Protein AF-A7TCD5-F1 (afdb_monomer)

InterPro domains:
  IPR011989 Armadillo-like helical [G3DSA:1.25.10.10] (1-199)
  IPR016024 Armadillo-type fold [SSF48371] (13-183)

Foldseek 3Di:
DQALQAPVCVVVLVVQCPDPDPVSVLVSLVSLLRNQFQVLDPVSLVVLVCCLPPPPDLSNNLSSLLSLLRNQLNPLVCLLVSLLVQCPDPDLSSVLSSLNSNLSSQFQVLDPSSLVSLVVQCVDPDQSSVLSSLQSVLRNCQLNDCVRPVCVVVSLVVLVCLCPDPPHDPSNVVSSVVSVCSNCPPNSPDTDDPDDPVD

Radius of gyration: 16.81 Å; Cα contacts (8 Å, |Δi|>4): 333; chains: 1; bounding box: 38×42×43 Å

Mean predicted aligned error: 4.16 Å

Organism: Nematostella vectensis (NCBI:txid45351)

Secondary structure (DSSP, 8-state):
--SS-GGGGHHHHHHHHT-S-HHHHHHHHHHHHHHTTTT--HHHHHHHHHHHHH-S-HHHHHHHHHHHHHHHTT-TTHHHHHHHHHHT-S-HHHHHHHHHHHHHHTTTT--HHHHHHHHHHTT-SSHHHHHHHHHHHHHHTTT--TTT-THHHHHHHHHHHHHH-TTS-HHHHHHHHHHHHHHTGGGGT----SS-TT-

Nearest PDB structures (foldseek):
  9e8q-assembly1_U  TM=9.945E-01  e=6.180E-21  Homo sapiens
  8usb-assembly1_U  TM=9.943E-01  e=2.051E-20  Homo sapiens
  8usc-assembly1_U  TM=9.904E-01  e=4.292E-20  Homo sapiens
  7w38-assembly1_U  TM=9.857E-01  e=1.185E-19  Homo sapiens
  8amz-assembly1_N  TM=9.956E-01  e=1.142E-17  Spinacia oleracea

Solvent-accessible surface area (backbone atoms only — not comparable to full-atom values): 9911 Å² total; per-residue (Å²): 135,60,64,71,45,44,75,78,43,46,66,58,37,53,58,28,56,70,45,88,50,60,66,48,28,27,51,21,30,52,42,50,19,38,13,36,47,50,63,62,51,64,70,60,52,54,52,29,56,48,43,41,69,69,50,90,49,57,68,34,14,15,39,19,37,31,24,48,12,44,19,25,40,78,46,37,83,55,44,47,71,71,35,54,69,40,52,70,40,90,50,58,48,40,22,24,13,26,30,40,11,46,15,58,16,29,32,47,66,55,52,62,66,50,51,62,63,35,58,62,35,55,70,41,94,48,46,62,31,18,13,28,19,36,37,15,51,20,36,17,43,22,69,58,44,56,88,82,36,67,60,51,57,58,52,52,51,49,30,55,48,47,56,68,41,84,87,53,53,70,58,28,27,52,18,21,54,50,15,54,51,52,38,46,27,76,82,46,76,50,75,66,71,97,63,54,99,88,99

pLDDT: mean 92.19, std 4.36, range [62.03, 96.69]

Sequence (199 aa):
VMYARMEEADALIESLSRDKDSNLRRSAMYTVAMAYCGTGNNKAIKRLLHVAVSDVSDDVRRAAVTALGFILFRTPEQCPSVVSLLSESYNPHVRYGAALALGIACAGTGLKEAINLLEPMTNDPVNYVRQGALVASALILIQQTEHTCSKVAKFREIYAKVISDKHEDVMAKFGATLAQGIIDAGGRNVTVSLQSRAG

Structure (mmCIF, N/CA/C/O backbone):
data_AF-A7TCD5-F1
#
_entry.id   AF-A7TCD5-F1
#
loop_
_atom_site.group_PDB
_atom_site.id
_atom_site.type_symbol
_atom_site.label_atom_id
_atom_site.label_alt_id
_atom_site.label_comp_id
_atom_site.label_asym_id
_atom_site.label_entity_id
_atom_site.label_seq_id
_atom_site.pdbx_PDB_ins_code
_atom_site.Cartn_x
_atom_site.Cartn_y
_atom_site.Cartn_z
_atom_site.occupancy
_atom_site.B_iso_or_equiv
_atom_site.auth_seq_id
_atom_site.auth_comp_id
_atom_site.auth_asym_id
_atom_site.auth_atom_id
_atom_site.pdbx_PDB_model_num
ATOM 1 N N . VAL A 1 1 ? -1.072 -4.632 -21.430 1.00 62.03 1 VAL A N 1
ATOM 2 C CA . VAL A 1 1 ? -1.175 -4.795 -19.958 1.00 62.03 1 VAL A CA 1
ATOM 3 C C . VAL A 1 1 ? -0.010 -5.663 -19.504 1.00 62.03 1 VAL A C 1
ATOM 5 O O . VAL A 1 1 ? 0.105 -6.774 -20.004 1.00 62.03 1 VAL A O 1
ATOM 8 N N . MET A 1 2 ? 0.875 -5.148 -18.644 1.00 84.44 2 MET A N 1
ATOM 9 C CA . MET A 1 2 ? 2.084 -5.853 -18.175 1.00 84.44 2 MET A CA 1
ATOM 10 C C . MET A 1 2 ? 1.843 -6.501 -16.805 1.00 84.44 2 MET A C 1
ATOM 12 O O . MET A 1 2 ? 2.377 -6.053 -15.795 1.00 84.44 2 MET A O 1
ATOM 16 N N . TYR A 1 3 ? 0.987 -7.520 -16.758 1.00 89.62 3 TYR A N 1
ATOM 17 C CA . TYR A 1 3 ? 0.691 -8.265 -15.531 1.00 89.62 3 TYR A CA 1
ATOM 18 C C . TYR A 1 3 ? 1.334 -9.651 -15.584 1.00 89.62 3 TYR A C 1
ATOM 20 O O . TYR A 1 3 ? 1.156 -10.354 -16.577 1.00 89.62 3 TYR A O 1
ATOM 28 N N . ALA A 1 4 ? 2.083 -10.022 -14.539 1.00 86.56 4 ALA A N 1
ATOM 29 C CA . ALA A 1 4 ? 2.768 -11.317 -14.415 1.00 86.56 4 ALA A CA 1
ATOM 30 C C . ALA A 1 4 ? 3.690 -11.680 -15.605 1.00 86.56 4 ALA A C 1
ATOM 32 O O . ALA A 1 4 ? 3.882 -12.849 -15.928 1.00 86.56 4 ALA A O 1
ATOM 33 N N . ARG A 1 5 ? 4.253 -10.665 -16.274 1.00 87.06 5 ARG A N 1
ATOM 34 C CA . ARG A 1 5 ? 5.159 -10.814 -17.428 1.00 87.06 5 ARG A CA 1
ATOM 35 C C . ARG A 1 5 ? 6.640 -10.904 -17.044 1.00 87.06 5 ARG A C 1
ATOM 37 O O . ARG A 1 5 ? 7.456 -11.237 -17.895 1.00 87.06 5 ARG A O 1
ATOM 44 N N . MET A 1 6 ? 6.980 -10.626 -15.781 1.00 90.69 6 MET A N 1
ATOM 45 C CA . MET A 1 6 ? 8.348 -10.682 -15.250 1.00 90.69 6 MET A CA 1
ATOM 46 C C . MET A 1 6 ? 9.368 -10.023 -16.202 1.00 90.69 6 MET A C 1
ATOM 48 O O . MET A 1 6 ? 9.221 -8.844 -16.529 1.00 90.69 6 MET A O 1
ATOM 52 N N . GLU A 1 7 ? 10.369 -10.774 -16.667 1.00 88.81 7 GLU A N 1
ATOM 53 C CA . GLU A 1 7 ? 11.486 -10.282 -17.480 1.00 88.81 7 GLU A CA 1
ATOM 54 C C . GLU A 1 7 ? 11.058 -9.731 -18.847 1.00 88.81 7 GLU A C 1
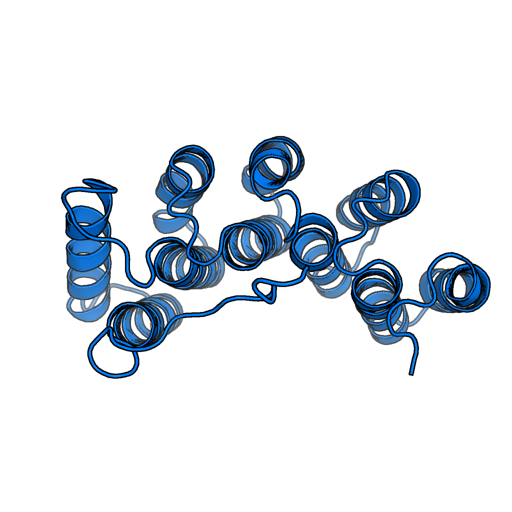ATOM 56 O O . GLU A 1 7 ? 11.716 -8.836 -19.370 1.00 88.81 7 GLU A O 1
ATOM 61 N N . GLU A 1 8 ? 9.925 -10.169 -19.408 1.00 89.31 8 GLU A N 1
ATOM 62 C CA . GLU A 1 8 ? 9.419 -9.627 -20.680 1.00 89.31 8 GLU A CA 1
ATOM 63 C C . GLU A 1 8 ? 9.072 -8.132 -20.571 1.00 89.31 8 GLU A C 1
ATOM 65 O O . GLU A 1 8 ? 9.108 -7.397 -21.558 1.00 89.31 8 GLU A O 1
ATOM 70 N N . ALA A 1 9 ? 8.758 -7.657 -19.361 1.00 91.31 9 ALA A N 1
ATOM 71 C CA . ALA A 1 9 ? 8.485 -6.249 -19.108 1.00 91.31 9 ALA A CA 1
ATOM 72 C C . ALA A 1 9 ? 9.764 -5.417 -18.894 1.00 91.31 9 ALA A C 1
ATOM 74 O O . ALA A 1 9 ? 9.678 -4.187 -18.906 1.00 91.31 9 ALA A O 1
ATOM 75 N N . ASP A 1 10 ? 10.939 -6.037 -18.716 1.00 91.19 10 ASP A N 1
ATOM 76 C CA . ASP A 1 10 ? 12.165 -5.332 -18.318 1.00 91.19 10 ASP A CA 1
ATOM 77 C C . ASP A 1 10 ? 12.586 -4.280 -19.349 1.00 91.19 10 ASP A C 1
ATOM 79 O O . ASP A 1 10 ? 12.946 -3.169 -18.961 1.00 91.19 10 ASP A O 1
ATOM 83 N N . ALA A 1 11 ? 12.475 -4.580 -20.646 1.00 92.62 11 ALA A N 1
ATOM 84 C CA . ALA A 1 11 ? 12.823 -3.636 -21.710 1.00 92.62 11 ALA A CA 1
ATOM 85 C C . ALA A 1 11 ? 11.961 -2.361 -21.655 1.00 92.62 11 ALA A C 1
ATOM 87 O O . ALA A 1 11 ? 12.471 -1.243 -21.752 1.00 92.62 11 ALA A O 1
ATOM 88 N N . LEU A 1 12 ? 10.651 -2.518 -21.430 1.00 93.19 12 LEU A N 1
ATOM 89 C CA . LEU A 1 12 ? 9.735 -1.388 -21.281 1.00 93.19 12 LEU A CA 1
ATOM 90 C C . LEU A 1 12 ? 10.005 -0.622 -19.981 1.00 93.19 12 LEU A C 1
ATOM 92 O O . LEU A 1 12 ? 10.038 0.607 -19.987 1.00 93.19 12 LEU A O 1
ATOM 96 N N . ILE A 1 13 ? 10.225 -1.335 -18.873 1.00 93.31 13 ILE A N 1
ATOM 97 C CA . ILE A 1 13 ? 10.535 -0.735 -17.570 1.00 93.31 13 ILE A CA 1
ATOM 98 C C . ILE A 1 13 ? 11.800 0.117 -17.668 1.00 93.31 13 ILE A C 1
ATOM 100 O O . ILE A 1 13 ? 11.823 1.230 -17.148 1.00 93.31 13 ILE A O 1
ATOM 104 N N . GLU A 1 14 ? 12.842 -0.369 -18.339 1.00 93.25 14 GLU A N 1
ATOM 105 C CA . GLU A 1 14 ? 14.088 0.375 -18.516 1.00 93.25 14 GLU A CA 1
ATOM 106 C C . GLU A 1 14 ? 13.903 1.616 -19.380 1.00 93.25 14 GLU A C 1
ATOM 108 O O . GLU A 1 14 ? 14.410 2.680 -19.021 1.00 93.25 14 GLU A O 1
ATOM 113 N N . SER A 1 15 ? 13.131 1.505 -20.464 1.00 94.12 15 SER A N 1
ATOM 114 C CA . SER A 1 15 ? 12.783 2.652 -21.301 1.00 94.12 15 SER A CA 1
ATOM 115 C C . SER A 1 15 ? 12.057 3.731 -20.494 1.00 94.12 15 SER A C 1
ATOM 117 O O . SER A 1 15 ? 12.453 4.892 -20.529 1.00 94.12 15 SER A O 1
ATOM 119 N N . LEU A 1 16 ? 11.027 3.354 -19.731 1.00 93.62 16 LEU A N 1
ATOM 120 C CA . LEU A 1 16 ? 10.226 4.295 -18.943 1.00 93.62 16 LEU A CA 1
ATOM 121 C C . LEU A 1 16 ? 11.001 4.881 -17.757 1.00 93.62 16 LEU A C 1
ATOM 123 O O . LEU A 1 16 ? 10.801 6.036 -17.400 1.00 93.62 16 LEU A O 1
ATOM 127 N N . SER A 1 17 ? 11.900 4.104 -17.148 1.00 92.06 17 SER A N 1
ATOM 128 C CA . SER A 1 17 ? 12.685 4.546 -15.984 1.00 92.06 17 SER A CA 1
ATOM 129 C C . SER A 1 17 ? 13.765 5.569 -16.347 1.00 92.06 17 SER A C 1
ATOM 131 O O . SER A 1 17 ? 14.211 6.311 -15.478 1.00 92.06 17 SER A O 1
ATOM 133 N N . ARG A 1 18 ? 14.200 5.610 -17.614 1.00 92.94 18 ARG A N 1
ATOM 134 C CA . ARG A 1 18 ? 15.186 6.581 -18.125 1.00 92.94 18 ARG A CA 1
ATOM 135 C C . ARG A 1 18 ? 14.548 7.850 -18.686 1.00 92.94 18 ARG A C 1
ATOM 137 O O . ARG A 1 18 ? 15.272 8.758 -19.092 1.00 92.94 18 ARG A O 1
ATOM 144 N N . ASP A 1 19 ? 13.221 7.910 -18.728 1.00 94.69 19 ASP A N 1
ATOM 145 C CA . ASP A 1 19 ? 12.514 9.066 -19.257 1.00 94.69 19 ASP A CA 1
ATOM 146 C C . ASP A 1 19 ? 12.707 10.302 -18.361 1.00 94.69 19 ASP A C 1
ATOM 148 O O . ASP A 1 19 ? 12.846 10.214 -17.135 1.00 94.69 19 ASP A O 1
ATOM 152 N N . LYS A 1 20 ? 12.714 11.483 -18.981 1.00 92.88 20 LYS A N 1
ATOM 153 C CA . LYS A 1 20 ? 12.823 12.763 -18.275 1.00 92.88 20 LYS A CA 1
ATOM 154 C C . LYS A 1 20 ? 11.542 13.093 -17.509 1.00 92.88 20 LYS A C 1
ATOM 156 O O . LYS A 1 20 ? 11.629 13.728 -16.455 1.00 92.88 20 LYS A O 1
ATOM 161 N N . ASP A 1 21 ? 10.384 12.644 -17.987 1.00 95.44 21 ASP A N 1
ATOM 162 C CA . ASP A 1 21 ? 9.098 12.866 -17.330 1.00 95.44 21 ASP A CA 1
ATOM 163 C C . ASP A 1 21 ? 8.958 11.991 -16.072 1.00 95.44 21 ASP A C 1
ATOM 165 O O . ASP A 1 21 ? 9.030 10.759 -16.113 1.00 95.44 21 ASP A O 1
ATOM 169 N N . SER A 1 22 ? 8.722 12.638 -14.929 1.00 94.50 22 SER A N 1
ATOM 170 C CA . SER A 1 22 ? 8.491 11.960 -13.652 1.00 94.50 22 SER A CA 1
ATOM 171 C C . SER A 1 22 ? 7.233 11.092 -13.667 1.00 94.50 22 SER A C 1
ATOM 173 O O . SER A 1 22 ? 7.198 10.064 -12.992 1.00 94.50 22 SER A O 1
ATOM 175 N N . ASN A 1 23 ? 6.215 11.439 -14.459 1.00 95.25 23 ASN A N 1
ATOM 176 C CA . ASN A 1 23 ? 5.005 10.630 -14.574 1.00 95.25 23 ASN A CA 1
ATOM 177 C C . ASN A 1 23 ? 5.285 9.290 -15.252 1.00 95.25 23 ASN A C 1
ATOM 179 O O . ASN A 1 23 ? 4.775 8.263 -14.802 1.00 95.25 23 ASN A O 1
ATOM 183 N N . LEU A 1 24 ? 6.120 9.280 -16.294 1.00 95.19 24 LEU A N 1
ATOM 184 C CA . LEU A 1 24 ? 6.514 8.052 -16.985 1.00 95.19 24 LEU A CA 1
ATOM 185 C C . LEU A 1 24 ? 7.394 7.175 -16.092 1.00 95.19 24 LEU A C 1
ATOM 187 O O . LEU A 1 24 ? 7.135 5.974 -15.983 1.00 95.19 24 LEU A O 1
ATOM 191 N N . ARG A 1 25 ? 8.338 7.771 -15.352 1.00 95.56 25 ARG A N 1
ATOM 192 C CA . ARG A 1 25 ? 9.130 7.037 -14.349 1.00 95.56 25 ARG A CA 1
ATOM 193 C C . ARG A 1 25 ? 8.262 6.456 -13.232 1.00 95.56 25 ARG A C 1
ATOM 195 O O . ARG A 1 25 ? 8.447 5.305 -12.842 1.00 95.56 25 ARG A O 1
ATOM 202 N N . ARG A 1 26 ? 7.255 7.196 -12.758 1.00 96.00 26 ARG A N 1
ATOM 203 C CA . ARG A 1 26 ? 6.275 6.697 -11.779 1.00 96.00 26 ARG A CA 1
ATOM 204 C C . ARG A 1 26 ? 5.478 5.519 -12.342 1.00 96.00 26 ARG A C 1
ATOM 206 O O . ARG A 1 26 ? 5.323 4.503 -11.667 1.00 96.00 26 ARG A O 1
ATOM 213 N N . SER A 1 27 ? 5.006 5.626 -13.582 1.00 94.62 27 SER A N 1
ATOM 214 C CA . SER A 1 27 ? 4.326 4.529 -14.282 1.00 94.62 27 SER A CA 1
ATOM 215 C C . SER A 1 27 ? 5.228 3.302 -14.437 1.00 94.62 27 SER A C 1
ATOM 217 O O . SER A 1 27 ? 4.743 2.176 -14.324 1.00 94.62 27 SER A O 1
ATOM 219 N N . ALA A 1 28 ? 6.541 3.491 -14.610 1.00 95.06 28 ALA A N 1
ATOM 220 C CA . ALA A 1 28 ? 7.509 2.397 -14.613 1.00 95.06 28 ALA A CA 1
ATOM 221 C C . ALA A 1 28 ? 7.493 1.621 -13.285 1.00 95.06 28 ALA A C 1
ATOM 223 O O . ALA A 1 28 ? 7.479 0.393 -13.308 1.00 95.06 28 ALA A O 1
ATOM 224 N N . MET A 1 29 ? 7.414 2.307 -12.137 1.00 96.19 29 MET A N 1
ATOM 225 C CA . MET A 1 29 ? 7.377 1.660 -10.815 1.00 96.19 29 MET A CA 1
ATOM 226 C C . MET A 1 29 ? 6.130 0.786 -10.637 1.00 96.19 29 MET A C 1
ATOM 228 O O . MET A 1 29 ? 6.232 -0.355 -10.188 1.00 96.19 29 MET A O 1
ATOM 232 N N . TYR A 1 30 ? 4.961 1.271 -11.063 1.00 95.31 30 TYR A N 1
ATOM 233 C CA . TYR A 1 30 ? 3.736 0.461 -11.059 1.00 95.31 30 TYR A CA 1
ATOM 234 C C . TYR A 1 30 ? 3.772 -0.674 -12.089 1.00 95.31 30 TYR A C 1
ATOM 236 O O . TYR A 1 30 ? 3.233 -1.751 -11.843 1.00 95.31 30 TYR A O 1
ATOM 244 N N . THR A 1 31 ? 4.452 -0.472 -13.219 1.00 94.81 31 THR A N 1
ATOM 245 C CA . THR A 1 31 ? 4.672 -1.530 -14.214 1.00 94.81 31 THR A CA 1
ATOM 246 C C . THR A 1 31 ? 5.540 -2.644 -13.631 1.00 94.81 31 THR A C 1
ATOM 248 O O . THR A 1 31 ? 5.199 -3.813 -13.788 1.00 94.81 31 THR A O 1
ATOM 251 N N . VAL A 1 32 ? 6.601 -2.305 -12.885 1.00 94.56 32 VAL A N 1
ATOM 252 C CA . VAL A 1 32 ? 7.416 -3.286 -12.144 1.00 94.56 32 VAL A CA 1
ATOM 253 C C . VAL A 1 32 ? 6.552 -4.029 -11.126 1.00 94.56 32 VAL A C 1
ATOM 255 O O . VAL A 1 32 ? 6.581 -5.257 -11.087 1.00 94.56 32 VAL A O 1
ATOM 258 N N . ALA A 1 33 ? 5.754 -3.296 -10.341 1.00 94.31 33 ALA A N 1
ATOM 259 C CA . ALA A 1 33 ? 4.879 -3.864 -9.318 1.00 94.31 33 ALA A CA 1
ATOM 260 C C . ALA A 1 33 ? 3.936 -4.932 -9.892 1.00 94.31 33 ALA A C 1
ATOM 262 O O . ALA A 1 33 ? 3.818 -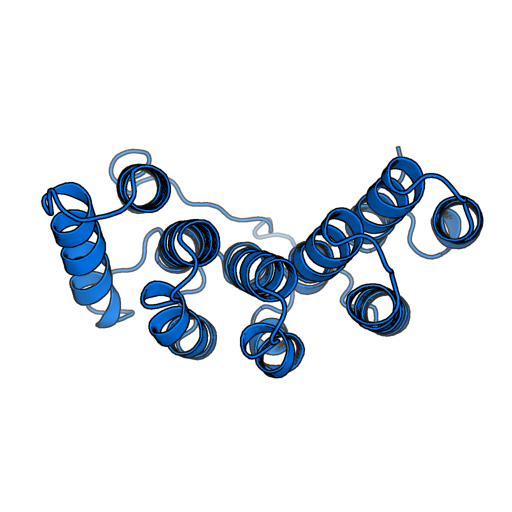6.019 -9.335 1.00 94.31 33 ALA A O 1
ATOM 263 N N . MET A 1 34 ? 3.301 -4.645 -11.032 1.00 93.69 34 MET A N 1
ATOM 264 C CA . MET A 1 34 ? 2.348 -5.558 -11.672 1.00 93.69 34 MET A CA 1
ATOM 265 C C . MET A 1 34 ? 3.027 -6.690 -12.452 1.00 93.69 34 MET A C 1
ATOM 267 O O . MET A 1 34 ? 2.497 -7.802 -12.502 1.00 93.69 34 MET A O 1
ATOM 271 N N . ALA A 1 35 ? 4.202 -6.445 -13.034 1.00 94.19 35 ALA A N 1
ATOM 272 C CA . ALA A 1 35 ? 4.963 -7.468 -13.747 1.00 94.19 35 ALA A CA 1
ATOM 273 C C . ALA A 1 35 ? 5.536 -8.536 -12.801 1.00 94.19 35 ALA A C 1
ATOM 275 O O . ALA A 1 35 ? 5.557 -9.711 -13.169 1.00 94.19 35 ALA A O 1
ATOM 276 N N . TYR A 1 36 ? 5.948 -8.131 -11.593 1.00 93.75 36 TYR A N 1
ATOM 277 C CA . TYR A 1 36 ? 6.564 -8.975 -10.558 1.00 93.75 36 TYR A CA 1
ATOM 278 C C . TYR A 1 36 ? 5.660 -9.182 -9.328 1.00 93.75 36 TYR A C 1
ATOM 280 O O . TYR A 1 36 ? 6.135 -9.468 -8.226 1.00 93.75 36 TYR A O 1
ATOM 288 N N . CYS A 1 37 ? 4.348 -9.028 -9.502 1.00 91.62 37 CYS A N 1
ATOM 289 C CA . CYS A 1 37 ? 3.376 -9.119 -8.417 1.00 91.62 37 CYS A CA 1
ATOM 290 C C . CYS A 1 37 ? 3.446 -10.501 -7.741 1.00 91.62 37 CYS A C 1
ATOM 292 O O . CYS A 1 37 ? 3.255 -11.529 -8.394 1.00 91.62 37 CYS A O 1
ATOM 294 N N . GLY A 1 38 ? 3.754 -10.536 -6.442 1.00 88.56 38 GLY A N 1
ATOM 295 C CA . GLY A 1 38 ? 3.807 -11.771 -5.653 1.00 88.56 38 GLY A CA 1
ATOM 296 C C . GLY A 1 38 ? 4.921 -12.748 -6.037 1.00 88.56 38 GLY A C 1
ATOM 297 O O . GLY A 1 38 ? 4.821 -13.931 -5.708 1.00 88.56 38 GLY A O 1
ATOM 298 N N . THR A 1 39 ? 5.956 -12.303 -6.758 1.00 89.31 39 THR A N 1
ATOM 299 C CA . THR A 1 39 ? 7.089 -13.167 -7.133 1.00 89.31 39 THR A CA 1
ATOM 300 C C . THR A 1 39 ? 8.248 -13.095 -6.142 1.00 89.31 39 THR A C 1
ATOM 302 O O . THR A 1 39 ? 9.096 -13.980 -6.160 1.00 89.31 39 THR A O 1
ATOM 305 N N . GLY A 1 40 ? 8.349 -12.029 -5.334 1.00 86.88 40 GLY A N 1
ATOM 306 C CA . GLY A 1 40 ? 9.480 -11.822 -4.417 1.00 86.88 40 GLY A CA 1
ATOM 307 C C . GLY A 1 40 ? 10.844 -11.702 -5.115 1.00 86.88 40 GLY A C 1
ATOM 308 O O . GLY A 1 40 ? 11.869 -12.075 -4.551 1.00 86.88 40 GLY A O 1
ATOM 309 N N . ASN A 1 41 ? 10.890 -11.229 -6.368 1.00 93.19 41 ASN A N 1
ATOM 310 C CA . ASN A 1 41 ? 12.138 -11.229 -7.135 1.00 93.19 41 ASN A CA 1
ATOM 311 C C . ASN A 1 41 ? 13.118 -10.157 -6.617 1.00 93.19 41 ASN A C 1
ATOM 313 O O . ASN A 1 41 ? 12.867 -8.954 -6.719 1.00 93.19 41 ASN A O 1
ATOM 317 N N . ASN A 1 42 ? 14.288 -10.602 -6.150 1.00 92.19 42 ASN A N 1
ATOM 318 C CA . ASN A 1 42 ? 15.359 -9.745 -5.638 1.00 92.19 42 ASN A CA 1
ATOM 319 C C . ASN A 1 42 ? 15.857 -8.694 -6.644 1.00 92.19 42 ASN A C 1
ATOM 321 O O . ASN A 1 42 ? 16.249 -7.603 -6.231 1.00 92.19 42 ASN A O 1
ATOM 325 N N . LYS A 1 43 ? 15.844 -8.979 -7.954 1.00 92.81 43 LYS A N 1
ATOM 326 C CA . LYS A 1 43 ? 16.237 -8.011 -8.995 1.00 92.81 43 LYS A CA 1
ATOM 327 C C . LYS A 1 43 ? 15.275 -6.821 -9.018 1.00 92.81 43 LYS A C 1
ATOM 329 O O . LYS A 1 43 ? 15.718 -5.672 -9.031 1.00 92.81 43 LYS A O 1
ATOM 334 N N . ALA A 1 44 ? 13.971 -7.096 -8.966 1.00 93.12 44 ALA A N 1
ATOM 335 C CA . ALA A 1 44 ? 12.933 -6.070 -8.946 1.00 93.12 44 ALA A CA 1
ATOM 336 C C . ALA A 1 44 ? 12.972 -5.260 -7.640 1.00 93.12 44 ALA A C 1
ATOM 338 O O . ALA A 1 44 ? 12.950 -4.032 -7.686 1.00 93.12 44 ALA A O 1
ATOM 339 N N . ILE A 1 45 ? 13.136 -5.931 -6.494 1.00 94.19 45 ILE A N 1
ATOM 340 C CA . ILE A 1 45 ? 13.265 -5.279 -5.180 1.00 94.19 45 ILE A CA 1
ATOM 341 C C . ILE A 1 45 ? 14.471 -4.332 -5.159 1.00 94.19 45 ILE A C 1
ATOM 343 O O . ILE A 1 45 ? 14.320 -3.157 -4.833 1.00 94.19 45 ILE A O 1
ATOM 347 N N . LYS A 1 46 ? 15.658 -4.797 -5.574 1.00 94.00 46 LYS A N 1
ATOM 348 C CA . LYS A 1 46 ? 16.872 -3.961 -5.632 1.00 94.00 46 LYS A CA 1
ATOM 349 C C . LYS A 1 46 ? 16.691 -2.741 -6.535 1.00 94.00 46 LYS A C 1
ATOM 351 O O . LYS A 1 46 ? 17.116 -1.648 -6.171 1.00 94.00 46 LYS A O 1
ATOM 356 N N . ARG A 1 47 ? 16.041 -2.913 -7.692 1.00 93.12 47 ARG A N 1
ATOM 357 C CA . ARG A 1 47 ? 15.737 -1.813 -8.619 1.00 93.12 47 ARG A CA 1
ATOM 358 C C . ARG A 1 47 ? 14.818 -0.773 -7.972 1.00 93.12 47 ARG A C 1
ATOM 360 O O . ARG A 1 47 ? 15.130 0.412 -8.035 1.00 93.12 47 ARG A O 1
ATOM 367 N N . LEU A 1 48 ? 13.728 -1.200 -7.331 1.00 94.88 48 LEU A N 1
ATOM 368 C CA . LEU A 1 48 ? 12.801 -0.292 -6.646 1.00 94.88 48 LEU A CA 1
ATOM 369 C C . LEU A 1 48 ? 13.470 0.441 -5.479 1.00 94.88 48 LEU A C 1
ATOM 371 O O . LEU A 1 48 ? 13.308 1.651 -5.357 1.00 94.88 48 LEU A O 1
ATOM 375 N N . LEU A 1 49 ? 14.264 -0.261 -4.665 1.00 94.44 49 LEU A N 1
ATOM 376 C CA . LEU A 1 49 ? 15.012 0.345 -3.559 1.00 94.44 49 LEU A CA 1
ATOM 377 C C . LEU A 1 49 ? 16.012 1.395 -4.052 1.00 94.44 49 LEU A C 1
ATOM 379 O O . LEU A 1 49 ? 16.108 2.469 -3.464 1.00 94.44 49 LEU A O 1
ATOM 383 N N . HIS A 1 50 ? 16.716 1.114 -5.152 1.00 93.75 50 HIS A N 1
ATOM 384 C CA . HIS A 1 50 ? 17.613 2.087 -5.765 1.00 93.75 50 HIS A CA 1
ATOM 385 C C . HIS A 1 50 ? 16.848 3.350 -6.185 1.00 93.75 50 HIS A C 1
ATOM 387 O O . HIS A 1 50 ? 17.212 4.445 -5.770 1.00 93.75 50 HIS A O 1
ATOM 393 N N . VAL A 1 51 ? 15.745 3.206 -6.931 1.00 94.00 51 VAL A N 1
ATOM 394 C CA . VAL A 1 51 ? 14.933 4.347 -7.395 1.00 94.00 51 VAL A CA 1
ATOM 395 C C . VAL A 1 51 ? 14.309 5.126 -6.230 1.00 94.00 51 VAL A C 1
ATOM 397 O O . VAL A 1 51 ? 14.264 6.354 -6.272 1.00 94.00 51 VAL A O 1
ATOM 400 N N . ALA A 1 52 ? 13.895 4.445 -5.157 1.00 93.56 52 ALA A N 1
ATOM 401 C CA . ALA A 1 52 ? 13.339 5.076 -3.958 1.00 93.56 52 ALA A CA 1
ATOM 402 C C . ALA A 1 52 ? 14.316 6.043 -3.262 1.00 93.56 52 ALA A C 1
ATOM 404 O O . ALA A 1 52 ? 13.882 6.957 -2.551 1.00 93.56 52 ALA A O 1
ATOM 405 N N . VAL A 1 53 ? 15.624 5.864 -3.466 1.00 92.19 53 VAL A N 1
ATOM 406 C CA . VAL A 1 53 ? 16.673 6.729 -2.910 1.00 92.19 53 VAL A CA 1
ATOM 407 C C . VAL A 1 53 ? 17.250 7.679 -3.962 1.00 92.19 53 VAL A C 1
ATOM 409 O O . VAL A 1 53 ? 17.536 8.825 -3.629 1.00 92.19 53 VAL A O 1
ATOM 412 N N . SER A 1 54 ? 17.410 7.231 -5.211 1.00 92.88 54 SER A N 1
ATOM 413 C CA . SER A 1 54 ? 18.138 7.968 -6.249 1.00 92.88 54 SER A CA 1
ATOM 414 C C . SER A 1 54 ? 17.292 8.950 -7.064 1.00 92.88 54 SER A C 1
ATOM 416 O O . SER A 1 54 ? 17.861 9.862 -7.659 1.00 92.88 54 SER A O 1
ATOM 418 N N . ASP A 1 55 ? 15.971 8.748 -7.184 1.00 95.31 55 ASP A N 1
ATOM 419 C CA . ASP A 1 55 ? 15.130 9.655 -7.980 1.00 95.31 55 ASP A CA 1
ATOM 420 C C . ASP A 1 55 ? 14.934 10.995 -7.264 1.00 95.31 55 ASP A C 1
ATOM 422 O O . ASP A 1 55 ? 14.846 11.070 -6.039 1.00 95.31 55 ASP A O 1
ATOM 426 N N . VAL A 1 56 ? 14.837 12.062 -8.051 1.00 93.56 56 VAL A N 1
ATOM 427 C CA . VAL A 1 56 ? 14.629 13.426 -7.557 1.00 93.56 56 VAL A CA 1
ATOM 428 C C . VAL A 1 56 ? 13.155 13.671 -7.219 1.00 93.56 56 VAL A C 1
ATOM 430 O O . VAL A 1 56 ? 12.846 14.490 -6.361 1.00 93.56 56 VAL A O 1
ATOM 433 N N . SER A 1 57 ? 12.230 12.975 -7.886 1.00 96.06 57 SER A N 1
ATOM 434 C CA . SER A 1 57 ? 10.793 13.176 -7.715 1.00 96.06 57 SER A CA 1
ATOM 435 C C . SER A 1 57 ? 10.234 12.345 -6.564 1.00 96.06 57 SER A C 1
ATOM 437 O O . SER A 1 57 ? 10.234 11.114 -6.600 1.00 96.06 57 SER A O 1
ATOM 439 N N . ASP A 1 58 ? 9.648 13.024 -5.582 1.00 95.56 58 ASP A N 1
ATOM 440 C CA . ASP A 1 58 ? 9.007 12.392 -4.427 1.00 95.56 58 ASP A CA 1
ATOM 441 C C . ASP A 1 58 ? 7.841 11.465 -4.797 1.00 95.56 58 ASP A C 1
ATOM 443 O O . ASP A 1 58 ? 7.618 10.446 -4.141 1.00 95.56 58 ASP A O 1
ATOM 447 N N . ASP A 1 59 ? 7.131 11.763 -5.887 1.00 95.31 59 ASP A N 1
ATOM 448 C CA . ASP A 1 59 ? 6.064 10.911 -6.412 1.00 95.31 59 ASP A CA 1
ATOM 449 C C . ASP A 1 59 ? 6.585 9.563 -6.911 1.00 95.31 59 ASP A C 1
ATOM 451 O O . ASP A 1 59 ? 5.965 8.526 -6.658 1.00 95.31 59 ASP A O 1
ATOM 455 N N . VAL A 1 60 ? 7.732 9.574 -7.597 1.00 96.44 60 VAL A N 1
ATOM 456 C CA . VAL A 1 60 ? 8.396 8.356 -8.074 1.00 96.44 60 VAL A CA 1
ATOM 457 C C . VAL A 1 60 ? 8.935 7.571 -6.885 1.00 96.44 60 VAL A C 1
ATOM 459 O O . VAL A 1 60 ? 8.704 6.365 -6.802 1.00 96.44 60 VAL A O 1
ATOM 462 N N . ARG A 1 61 ? 9.576 8.249 -5.924 1.00 96.38 61 ARG A N 1
ATOM 463 C CA . ARG A 1 61 ? 10.103 7.616 -4.705 1.00 96.38 61 ARG A CA 1
ATOM 464 C C . ARG A 1 61 ? 9.000 6.933 -3.905 1.00 96.38 61 ARG A C 1
ATOM 466 O O . ARG A 1 61 ? 9.131 5.763 -3.556 1.00 96.38 61 ARG A O 1
ATOM 473 N N . ARG A 1 62 ? 7.882 7.627 -3.671 1.00 95.88 62 ARG A N 1
ATOM 474 C CA . ARG A 1 62 ? 6.701 7.067 -3.002 1.00 95.88 62 ARG A CA 1
ATOM 475 C C . ARG A 1 62 ? 6.178 5.836 -3.740 1.00 95.88 62 ARG A C 1
ATOM 477 O O . ARG A 1 62 ? 5.985 4.798 -3.114 1.00 95.88 62 ARG A O 1
ATOM 484 N N . ALA A 1 63 ? 5.982 5.934 -5.057 1.00 96.50 63 ALA A N 1
ATOM 485 C CA . ALA A 1 63 ? 5.486 4.822 -5.865 1.00 96.50 63 ALA A CA 1
ATOM 486 C C . ALA A 1 63 ? 6.437 3.615 -5.844 1.00 96.50 63 ALA A C 1
ATOM 488 O O . ALA A 1 63 ? 5.969 2.481 -5.767 1.00 96.50 63 ALA A O 1
ATOM 489 N N . ALA A 1 64 ? 7.752 3.848 -5.854 1.00 96.31 64 ALA A N 1
ATOM 490 C CA . ALA A 1 64 ? 8.758 2.795 -5.775 1.00 96.31 64 ALA A CA 1
ATOM 491 C C . ALA A 1 64 ? 8.672 2.011 -4.457 1.00 96.31 64 ALA A C 1
ATOM 493 O O . ALA A 1 64 ? 8.726 0.783 -4.468 1.00 96.31 64 ALA A O 1
ATOM 494 N N . VAL A 1 65 ? 8.474 2.699 -3.327 1.00 96.69 65 VAL A N 1
ATOM 495 C CA . VAL A 1 65 ? 8.311 2.027 -2.029 1.00 96.69 65 VAL A CA 1
ATOM 496 C C . VAL A 1 65 ? 6.966 1.311 -1.942 1.00 96.69 65 VAL A C 1
ATOM 498 O O . VAL A 1 65 ? 6.926 0.151 -1.549 1.00 96.69 65 VAL A O 1
ATOM 501 N N . THR A 1 66 ? 5.868 1.939 -2.376 1.00 96.25 66 THR A N 1
ATOM 502 C CA . THR A 1 66 ? 4.548 1.283 -2.401 1.00 96.25 66 THR A CA 1
ATOM 503 C C . THR A 1 66 ? 4.549 0.028 -3.283 1.00 96.25 66 THR A C 1
ATOM 505 O O . THR A 1 66 ? 3.926 -0.972 -2.929 1.00 96.25 66 THR A O 1
ATOM 508 N N . ALA A 1 67 ? 5.297 0.037 -4.391 1.00 95.69 67 ALA A N 1
ATOM 509 C CA . ALA A 1 67 ? 5.466 -1.113 -5.276 1.00 95.69 67 ALA A CA 1
ATOM 510 C C . ALA A 1 67 ? 6.074 -2.344 -4.576 1.00 95.69 67 ALA A C 1
ATOM 512 O O . ALA A 1 67 ? 5.736 -3.468 -4.947 1.00 95.69 67 ALA A O 1
ATOM 513 N N . LEU A 1 68 ? 6.897 -2.162 -3.533 1.00 95.19 68 LEU A N 1
ATOM 514 C CA . LEU A 1 68 ? 7.433 -3.279 -2.742 1.00 95.19 68 LEU A CA 1
ATOM 515 C C . LEU A 1 68 ? 6.314 -4.106 -2.101 1.00 95.19 68 LEU A C 1
ATOM 517 O O . LEU A 1 68 ? 6.419 -5.330 -2.060 1.00 95.19 68 LEU A O 1
ATOM 521 N N . GLY A 1 69 ? 5.225 -3.457 -1.673 1.00 94.31 69 GLY A N 1
ATOM 522 C CA . GLY A 1 69 ? 4.069 -4.142 -1.095 1.00 94.31 69 GLY A CA 1
ATOM 523 C C . GLY A 1 69 ? 3.435 -5.144 -2.065 1.00 94.31 69 GLY A C 1
ATOM 524 O O . GLY A 1 69 ? 3.138 -6.275 -1.692 1.00 94.31 69 GLY A O 1
ATOM 525 N N . PHE A 1 70 ? 3.318 -4.774 -3.344 1.00 94.62 70 PHE A N 1
ATOM 526 C CA . PHE A 1 70 ? 2.774 -5.645 -4.394 1.00 94.62 70 PHE A CA 1
ATOM 527 C C . PHE A 1 70 ? 3.724 -6.771 -4.819 1.00 94.62 70 PHE A C 1
ATOM 529 O O . PHE A 1 70 ? 3.280 -7.809 -5.297 1.00 94.62 70 PHE A O 1
ATOM 536 N N . ILE A 1 71 ? 5.035 -6.609 -4.663 1.00 94.31 71 ILE A N 1
ATOM 537 C CA . ILE A 1 71 ? 5.981 -7.689 -4.987 1.00 94.31 71 ILE A CA 1
ATOM 538 C C . ILE A 1 71 ? 6.053 -8.704 -3.840 1.00 94.31 71 ILE A C 1
ATOM 540 O O . ILE A 1 71 ? 6.193 -9.903 -4.091 1.00 94.31 71 ILE A O 1
ATOM 544 N N . LEU A 1 72 ? 5.926 -8.229 -2.597 1.00 93.31 72 LEU A N 1
ATOM 545 C CA . LEU A 1 72 ? 6.140 -9.008 -1.376 1.00 93.31 72 LEU A CA 1
ATOM 546 C C . LEU A 1 72 ? 4.857 -9.506 -0.693 1.00 93.31 72 LEU A C 1
ATOM 548 O O . LEU A 1 72 ? 4.968 -10.166 0.334 1.00 93.31 72 LEU A O 1
ATOM 552 N N . PHE A 1 73 ? 3.652 -9.262 -1.228 1.00 92.00 73 PHE A N 1
ATOM 553 C CA . PHE A 1 73 ? 2.408 -9.670 -0.543 1.00 92.00 73 PHE A CA 1
ATOM 554 C C . PHE A 1 73 ? 2.285 -11.186 -0.300 1.00 92.00 73 PHE A C 1
ATOM 556 O O . PHE A 1 73 ? 1.583 -11.595 0.617 1.00 92.00 73 PHE A O 1
ATOM 563 N N . ARG A 1 74 ? 2.965 -12.035 -1.090 1.00 90.94 74 ARG A N 1
ATOM 564 C CA . ARG A 1 74 ? 3.012 -13.492 -0.851 1.00 90.94 74 ARG A CA 1
ATOM 565 C C . ARG A 1 74 ? 3.970 -13.900 0.274 1.00 90.94 74 ARG A C 1
ATOM 567 O O . ARG A 1 74 ? 3.879 -15.015 0.774 1.00 90.94 74 ARG A O 1
ATOM 574 N N . THR A 1 75 ? 4.888 -13.020 0.662 1.00 90.06 75 THR A N 1
ATOM 575 C CA . THR A 1 75 ? 5.889 -13.232 1.720 1.00 90.06 75 THR A CA 1
ATOM 576 C C . THR A 1 75 ? 5.878 -12.039 2.684 1.00 90.06 75 THR A C 1
ATOM 578 O O . THR A 1 75 ? 6.859 -11.288 2.750 1.00 90.06 75 THR A O 1
ATOM 581 N N . PRO A 1 76 ? 4.771 -11.830 3.423 1.00 89.19 76 PRO A N 1
ATOM 582 C CA . PRO A 1 76 ? 4.564 -10.641 4.254 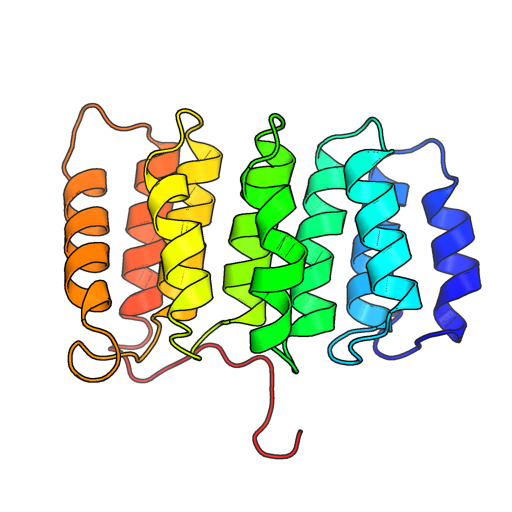1.00 89.19 76 PRO A CA 1
ATOM 583 C C . PRO A 1 76 ? 5.643 -10.461 5.328 1.00 89.19 76 PRO A C 1
ATOM 585 O O . PRO A 1 76 ? 6.003 -9.333 5.646 1.00 89.19 76 PRO A O 1
ATOM 588 N N . GLU A 1 77 ? 6.220 -11.552 5.835 1.00 91.19 77 GLU A N 1
ATOM 589 C CA . GLU A 1 77 ? 7.284 -11.552 6.852 1.00 91.19 77 GLU A CA 1
ATOM 590 C C . GLU A 1 77 ? 8.563 -10.831 6.396 1.00 91.19 77 GLU A C 1
ATOM 592 O O . GLU A 1 77 ? 9.271 -10.240 7.206 1.00 91.19 77 GLU A O 1
ATOM 597 N N . GLN A 1 78 ? 8.857 -10.817 5.092 1.00 90.94 78 GLN A N 1
ATOM 598 C CA . GLN A 1 78 ? 10.049 -10.141 4.566 1.00 90.94 78 GLN A CA 1
ATOM 599 C C . GLN A 1 78 ? 9.853 -8.625 4.430 1.00 90.94 78 GLN A C 1
ATOM 601 O O . GLN A 1 78 ? 10.828 -7.871 4.417 1.00 90.94 78 GLN A O 1
ATOM 606 N N . CYS A 1 79 ? 8.605 -8.159 4.321 1.00 92.38 79 CYS A N 1
ATOM 607 C CA . CYS A 1 79 ? 8.309 -6.757 4.041 1.00 92.38 79 CYS A CA 1
ATOM 608 C C . CYS A 1 79 ? 8.776 -5.807 5.165 1.00 92.38 79 CYS A C 1
ATOM 610 O O . CYS A 1 79 ? 9.483 -4.849 4.838 1.00 92.38 79 CYS A O 1
ATOM 612 N N . PRO A 1 80 ? 8.505 -6.066 6.466 1.00 93.56 80 PRO A N 1
ATOM 613 C CA . PRO A 1 80 ? 9.036 -5.260 7.567 1.00 93.56 80 PRO A CA 1
ATOM 614 C C . PRO A 1 80 ? 10.554 -5.104 7.533 1.00 93.56 80 PRO A C 1
ATOM 616 O O . PRO A 1 80 ? 11.050 -3.987 7.654 1.00 93.56 80 PRO A O 1
ATOM 619 N N . SER A 1 81 ? 11.290 -6.193 7.292 1.00 92.25 81 SER A N 1
ATOM 620 C CA . SER A 1 81 ? 12.756 -6.169 7.246 1.00 92.25 81 SER A CA 1
ATOM 621 C C . SER A 1 81 ? 13.290 -5.243 6.146 1.00 92.25 81 SER A C 1
ATOM 623 O O . SER A 1 81 ? 14.193 -4.445 6.390 1.00 92.25 81 SER A O 1
ATOM 625 N N . VAL A 1 82 ? 12.694 -5.291 4.950 1.00 89.88 82 VAL A N 1
ATOM 626 C CA . VAL A 1 82 ? 13.110 -4.452 3.813 1.00 89.88 82 VAL A CA 1
ATOM 627 C C . VAL A 1 82 ? 12.720 -2.984 4.013 1.00 89.88 82 VAL A C 1
ATOM 629 O O . VAL A 1 82 ? 13.458 -2.081 3.617 1.00 89.88 82 VAL A O 1
ATOM 632 N N . VAL A 1 83 ? 11.556 -2.731 4.613 1.00 91.12 83 VAL A N 1
ATOM 633 C CA . VAL A 1 83 ? 10.961 -1.390 4.704 1.00 91.12 83 VAL A CA 1
ATOM 634 C C . VAL A 1 83 ? 11.374 -0.640 5.980 1.00 91.12 83 VAL A C 1
ATOM 636 O O . VAL A 1 83 ? 11.299 0.586 5.994 1.00 91.12 83 VAL A O 1
ATOM 639 N N . SER A 1 84 ? 11.892 -1.321 7.008 1.00 92.19 84 SER A N 1
ATOM 640 C CA . SER A 1 84 ? 12.272 -0.715 8.300 1.00 92.19 84 SER A CA 1
ATOM 641 C C . SER A 1 84 ? 13.211 0.490 8.167 1.00 92.19 84 SER A C 1
ATOM 643 O O . SER A 1 84 ? 13.022 1.499 8.840 1.00 92.19 84 SER A O 1
ATOM 645 N N . LEU A 1 85 ? 14.208 0.429 7.279 1.00 90.00 85 LEU A N 1
ATOM 646 C CA . LEU A 1 85 ? 15.125 1.557 7.057 1.00 90.00 85 LEU A CA 1
ATOM 647 C C . LEU A 1 85 ? 14.447 2.725 6.321 1.00 90.00 85 LEU A C 1
ATOM 649 O O . LEU A 1 85 ? 14.832 3.882 6.474 1.00 90.00 85 LEU A O 1
ATOM 653 N N . LEU A 1 86 ? 13.429 2.437 5.510 1.00 91.12 86 LEU A N 1
ATOM 654 C CA . LEU A 1 86 ? 12.698 3.439 4.735 1.00 91.12 86 LEU A CA 1
ATOM 655 C C . LEU A 1 86 ? 11.652 4.170 5.583 1.00 91.12 86 LEU A C 1
ATOM 657 O O . LEU A 1 86 ? 11.395 5.349 5.333 1.00 91.12 86 LEU A O 1
ATOM 661 N N . SER A 1 87 ? 11.079 3.511 6.597 1.00 90.56 87 SER A N 1
ATOM 662 C CA . SER A 1 87 ? 10.156 4.151 7.546 1.00 90.56 87 SER A CA 1
ATOM 663 C C . SER A 1 87 ? 10.823 5.232 8.398 1.00 90.56 87 SER A C 1
ATOM 665 O O . SER A 1 87 ? 10.137 6.144 8.844 1.00 90.56 87 SER A O 1
ATOM 667 N N . GLU A 1 88 ? 12.145 5.187 8.562 1.00 90.62 88 GLU A N 1
ATOM 668 C CA . GLU A 1 88 ? 12.927 6.196 9.292 1.00 90.62 88 GLU A CA 1
ATOM 669 C C . GLU A 1 88 ? 13.534 7.268 8.369 1.00 90.62 88 GLU A C 1
ATOM 671 O O . GLU A 1 88 ? 14.289 8.136 8.806 1.00 90.62 88 GLU A O 1
ATOM 676 N N . SER A 1 89 ? 13.210 7.239 7.072 1.00 92.25 89 SER A N 1
ATOM 677 C CA . SER A 1 89 ? 13.744 8.206 6.115 1.00 92.25 89 SER A CA 1
ATOM 678 C C . SER A 1 89 ? 13.349 9.638 6.478 1.00 92.25 89 SER A C 1
ATOM 680 O O . SER A 1 89 ? 12.206 9.908 6.843 1.00 92.25 89 SER A O 1
ATOM 682 N N . TYR A 1 90 ? 14.259 10.595 6.274 1.00 91.44 90 TYR A N 1
ATOM 683 C CA . TYR A 1 90 ? 13.963 12.023 6.429 1.00 91.44 90 TYR A CA 1
ATOM 684 C C . TYR A 1 90 ? 12.820 12.491 5.510 1.00 91.44 90 TYR A C 1
ATOM 686 O O . TYR A 1 90 ? 12.035 13.364 5.882 1.00 91.44 90 TYR A O 1
ATOM 694 N N . ASN A 1 91 ? 12.684 11.880 4.327 1.00 94.19 91 ASN A N 1
ATOM 695 C CA . ASN A 1 91 ? 11.658 12.249 3.360 1.00 94.19 91 ASN A CA 1
ATOM 696 C C . ASN A 1 91 ? 10.284 11.661 3.749 1.00 94.19 91 ASN A C 1
ATOM 698 O O . ASN A 1 91 ? 10.121 10.435 3.726 1.00 94.19 91 ASN A O 1
ATOM 702 N N . PRO A 1 92 ? 9.261 12.491 4.026 1.00 95.75 92 PRO A N 1
ATOM 703 C CA . PRO A 1 92 ? 7.965 11.978 4.446 1.00 95.75 92 PRO A CA 1
ATOM 704 C C . PRO A 1 92 ? 7.203 11.247 3.326 1.00 95.75 92 PRO A C 1
ATOM 706 O O . PRO A 1 92 ? 6.390 10.375 3.620 1.00 95.75 92 PRO A O 1
ATOM 709 N N . HIS A 1 93 ? 7.488 11.501 2.044 1.00 95.75 93 HIS A N 1
ATOM 710 C CA . HIS A 1 93 ? 6.897 10.739 0.935 1.00 95.75 93 HIS A CA 1
ATOM 711 C C . HIS A 1 93 ? 7.362 9.278 0.918 1.00 95.75 93 HIS A C 1
ATOM 713 O O . HIS A 1 93 ? 6.573 8.376 0.626 1.00 95.75 93 HIS A O 1
ATOM 719 N N . VAL A 1 94 ? 8.627 9.041 1.281 1.00 96.00 94 VAL A N 1
ATOM 720 C CA . VAL A 1 94 ? 9.197 7.696 1.436 1.00 96.00 94 VAL A CA 1
ATOM 721 C C . VAL A 1 94 ? 8.571 7.004 2.644 1.00 96.00 94 VAL A C 1
ATOM 723 O O . VAL A 1 94 ? 8.118 5.869 2.508 1.00 96.00 94 VAL A O 1
ATOM 726 N N . ARG A 1 95 ? 8.445 7.703 3.784 1.00 96.50 95 ARG A N 1
ATOM 727 C 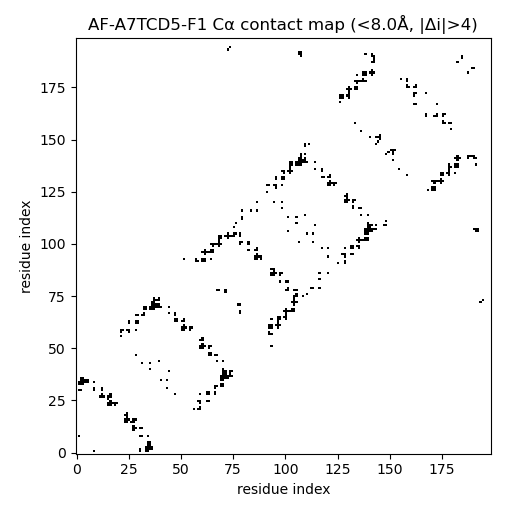CA . ARG A 1 95 ? 7.759 7.174 4.976 1.00 96.50 95 ARG A CA 1
ATOM 728 C C . ARG A 1 95 ? 6.304 6.813 4.677 1.00 96.50 95 ARG A C 1
ATOM 730 O O . ARG A 1 95 ? 5.857 5.718 4.990 1.00 96.50 95 ARG A O 1
ATOM 737 N N . TYR A 1 96 ? 5.569 7.678 3.987 1.00 96.31 96 TYR A N 1
ATOM 738 C CA . TYR A 1 96 ? 4.206 7.368 3.557 1.00 96.31 96 TYR A CA 1
ATOM 739 C C . TYR A 1 96 ? 4.144 6.131 2.646 1.00 96.31 96 TYR A C 1
ATOM 741 O O . TYR A 1 96 ? 3.312 5.247 2.849 1.00 96.31 96 TYR A O 1
ATOM 749 N N . GLY A 1 97 ? 5.046 6.041 1.661 1.00 95.75 97 GLY A N 1
ATOM 750 C CA . GLY A 1 97 ? 5.147 4.877 0.781 1.00 95.75 97 GLY A CA 1
ATOM 751 C C . GLY A 1 97 ? 5.446 3.585 1.546 1.00 95.75 97 GLY A C 1
ATOM 752 O O . GLY A 1 97 ? 4.852 2.554 1.238 1.00 95.75 97 GLY A O 1
ATOM 753 N N . ALA A 1 98 ? 6.302 3.661 2.569 1.00 96.06 98 ALA A N 1
ATOM 754 C CA . ALA A 1 98 ? 6.654 2.564 3.468 1.00 96.06 98 ALA A CA 1
ATOM 755 C C . ALA A 1 98 ? 5.452 2.089 4.293 1.00 96.06 98 ALA A C 1
ATOM 757 O O . ALA A 1 98 ? 5.173 0.890 4.327 1.00 96.06 98 ALA A O 1
ATOM 758 N N . ALA A 1 99 ? 4.690 3.018 4.880 1.00 96.50 99 ALA A N 1
ATOM 759 C CA . ALA A 1 99 ? 3.465 2.688 5.603 1.00 96.50 99 ALA A CA 1
ATOM 760 C C . ALA A 1 99 ? 2.468 1.940 4.703 1.00 96.50 99 ALA A C 1
ATOM 762 O O . ALA A 1 99 ? 1.966 0.883 5.080 1.00 96.50 99 ALA A O 1
ATOM 763 N N . LEU A 1 100 ? 2.231 2.435 3.482 1.00 96.06 100 LEU A N 1
ATOM 764 C CA . LEU A 1 100 ? 1.346 1.757 2.532 1.00 96.06 100 LEU A CA 1
ATOM 765 C C . LEU A 1 100 ? 1.886 0.397 2.078 1.00 96.06 100 LEU A C 1
ATOM 767 O O . LEU A 1 100 ? 1.102 -0.536 1.932 1.00 96.06 100 LEU A O 1
ATOM 771 N N . ALA A 1 101 ? 3.197 0.261 1.871 1.00 95.94 101 ALA A N 1
ATOM 772 C CA . ALA A 1 101 ? 3.802 -1.016 1.499 1.00 95.94 101 ALA A CA 1
ATOM 773 C C . ALA A 1 101 ? 3.565 -2.082 2.580 1.00 95.94 101 ALA A C 1
ATOM 775 O O . ALA A 1 101 ? 3.139 -3.188 2.248 1.00 95.94 101 ALA A O 1
ATOM 776 N N . LEU A 1 102 ? 3.749 -1.722 3.858 1.00 95.56 102 LEU A N 1
ATOM 777 C CA . LEU A 1 102 ? 3.423 -2.584 4.999 1.00 95.56 102 LEU A CA 1
ATOM 778 C C . LEU A 1 102 ? 1.928 -2.911 5.045 1.00 95.56 102 LEU A C 1
ATOM 780 O O . LEU A 1 102 ? 1.562 -4.069 5.225 1.00 95.56 102 LEU A O 1
ATOM 784 N N . GLY A 1 103 ? 1.067 -1.910 4.845 1.00 94.81 103 GLY A N 1
ATOM 785 C CA . GLY A 1 103 ? -0.385 -2.089 4.830 1.00 94.81 103 GLY A CA 1
ATOM 786 C C . GLY A 1 103 ? -0.868 -3.056 3.749 1.00 94.81 103 GLY A C 1
ATOM 787 O O . GLY A 1 103 ? -1.739 -3.875 4.014 1.00 94.81 103 GLY A O 1
ATOM 788 N N . ILE A 1 104 ? -0.292 -2.983 2.545 1.00 94.50 104 ILE A N 1
ATOM 789 C CA . ILE A 1 104 ? -0.652 -3.841 1.406 1.00 94.50 104 ILE A CA 1
ATOM 790 C C . ILE A 1 104 ? -0.072 -5.247 1.576 1.00 94.50 104 ILE A C 1
ATOM 792 O O . ILE A 1 104 ? -0.799 -6.223 1.414 1.00 94.50 104 ILE A O 1
ATOM 796 N N . ALA A 1 105 ? 1.220 -5.367 1.899 1.00 93.94 105 ALA A N 1
ATOM 797 C CA . ALA A 1 105 ? 1.868 -6.673 2.004 1.00 93.94 105 ALA A CA 1
ATOM 798 C C . ALA A 1 105 ? 1.340 -7.485 3.188 1.00 93.94 105 ALA A C 1
ATOM 800 O O . ALA A 1 105 ? 1.115 -8.681 3.055 1.00 93.94 105 ALA A O 1
ATOM 801 N N . CYS A 1 106 ? 1.123 -6.837 4.335 1.00 92.56 106 CYS A N 1
ATOM 802 C CA . CYS A 1 106 ? 0.704 -7.487 5.574 1.00 92.56 106 CYS A CA 1
ATOM 803 C C . CYS A 1 106 ? -0.811 -7.381 5.824 1.00 92.56 106 CYS A C 1
ATOM 805 O O . CYS A 1 106 ? -1.255 -7.560 6.960 1.00 92.56 106 CYS A O 1
ATOM 807 N N . ALA A 1 107 ? -1.611 -7.082 4.796 1.00 92.75 107 ALA A N 1
ATOM 808 C CA . ALA A 1 107 ? -3.062 -6.980 4.924 1.00 92.75 107 ALA A CA 1
ATOM 809 C C . ALA A 1 107 ? -3.662 -8.290 5.468 1.00 92.75 107 ALA A C 1
ATOM 811 O O . ALA A 1 107 ? -3.364 -9.374 4.968 1.00 92.75 107 ALA A O 1
ATOM 812 N N . GLY A 1 108 ? -4.485 -8.197 6.515 1.00 85.69 108 GLY A N 1
ATOM 813 C CA . GLY A 1 108 ? -5.171 -9.341 7.127 1.00 85.69 108 GLY A CA 1
ATOM 814 C C . GLY A 1 108 ? -4.289 -10.342 7.887 1.00 85.69 108 GLY A C 1
ATOM 815 O O . GLY A 1 108 ? -4.830 -11.248 8.520 1.00 85.69 108 GLY A O 1
ATOM 816 N N . THR A 1 109 ? -2.958 -10.195 7.888 1.00 87.62 109 THR A N 1
ATOM 817 C CA . THR A 1 109 ? -2.052 -11.143 8.567 1.00 87.62 109 THR A CA 1
ATOM 818 C C . THR A 1 109 ? -1.934 -10.889 10.068 1.00 87.62 109 THR A C 1
ATOM 820 O O . THR A 1 109 ? -1.606 -11.802 10.821 1.00 87.62 109 THR A O 1
ATOM 823 N N . GLY A 1 110 ? -2.175 -9.651 10.520 1.00 86.69 110 GLY A N 1
ATOM 824 C CA . GLY A 1 110 ? -1.974 -9.260 11.917 1.00 86.69 110 GLY A CA 1
ATOM 825 C C . GLY A 1 110 ? -0.508 -9.291 12.374 1.00 86.69 110 GLY A C 1
ATOM 826 O O . GLY A 1 110 ? -0.247 -9.422 13.572 1.00 86.69 110 GLY A O 1
ATOM 827 N N . LEU A 1 111 ? 0.456 -9.192 11.449 1.00 90.62 111 LEU A N 1
ATOM 828 C CA . LEU A 1 111 ? 1.882 -9.318 11.757 1.00 90.62 111 LEU A CA 1
ATOM 829 C C . LEU A 1 111 ? 2.354 -8.244 12.754 1.00 90.62 111 LEU A C 1
ATOM 831 O O . LEU A 1 111 ? 2.357 -7.046 12.462 1.00 90.62 111 LEU A O 1
ATOM 835 N N . LYS A 1 112 ? 2.812 -8.687 13.932 1.00 90.31 112 LYS A N 1
ATOM 836 C CA . LYS A 1 112 ? 3.219 -7.801 15.037 1.00 90.31 112 LYS A CA 1
ATOM 837 C C . LYS A 1 112 ? 4.382 -6.882 14.670 1.00 90.31 112 LYS A C 1
ATOM 839 O O . LYS A 1 112 ? 4.383 -5.729 15.085 1.00 90.31 112 LYS A O 1
ATOM 844 N N . GLU A 1 113 ? 5.338 -7.363 13.878 1.00 91.56 113 GLU A N 1
ATOM 845 C CA . GLU A 1 113 ? 6.486 -6.562 13.432 1.00 91.56 113 GLU A CA 1
ATOM 846 C C . GLU A 1 113 ? 6.055 -5.363 12.585 1.00 91.56 113 GLU A C 1
ATOM 848 O O . GLU A 1 113 ? 6.474 -4.239 12.852 1.00 91.56 113 GLU A O 1
ATOM 853 N N . ALA A 1 114 ? 5.143 -5.571 11.630 1.00 92.88 114 ALA A N 1
ATOM 854 C CA . ALA A 1 114 ? 4.604 -4.489 10.811 1.00 92.88 114 ALA A CA 1
ATOM 855 C C . ALA A 1 114 ? 3.850 -3.458 11.666 1.00 92.88 114 ALA A C 1
ATOM 857 O O . ALA A 1 114 ? 4.003 -2.254 11.476 1.00 92.88 114 ALA A O 1
ATOM 858 N N . ILE A 1 115 ? 3.084 -3.918 12.660 1.00 92.44 115 ILE A N 1
ATOM 859 C CA . ILE A 1 115 ? 2.364 -3.035 13.585 1.00 92.44 115 ILE A CA 1
ATOM 860 C C . ILE A 1 115 ? 3.340 -2.226 14.454 1.00 92.44 115 ILE A C 1
ATOM 862 O O . ILE A 1 115 ? 3.117 -1.038 14.677 1.00 92.44 115 ILE A O 1
ATOM 866 N N . ASN A 1 116 ? 4.425 -2.845 14.930 1.00 92.31 116 ASN A N 1
ATOM 867 C CA . ASN A 1 116 ? 5.459 -2.164 15.712 1.00 92.31 116 ASN A CA 1
ATOM 868 C C . ASN A 1 116 ? 6.143 -1.049 14.912 1.00 92.31 116 ASN A C 1
ATOM 870 O O . ASN A 1 116 ? 6.440 -0.006 15.484 1.00 92.31 116 ASN A O 1
ATOM 874 N N . LEU A 1 117 ? 6.352 -1.249 13.607 1.00 93.38 117 LEU A N 1
ATOM 875 C CA . LEU A 1 117 ? 6.899 -0.217 12.723 1.00 93.38 117 LEU A CA 1
ATOM 876 C C . LEU A 1 117 ? 5.901 0.917 12.446 1.00 93.38 117 LEU A C 1
ATOM 878 O O . LEU A 1 117 ? 6.309 2.067 12.330 1.00 93.38 117 LEU A O 1
ATOM 882 N N . LEU A 1 118 ? 4.597 0.627 12.366 1.00 93.75 118 LEU A N 1
ATOM 883 C CA . LEU A 1 118 ? 3.569 1.645 12.104 1.00 93.75 118 LEU A CA 1
ATOM 884 C C . LEU A 1 118 ? 3.239 2.524 13.317 1.00 93.75 118 LEU A C 1
ATOM 886 O O . LEU A 1 118 ? 2.836 3.672 13.148 1.00 93.75 118 LEU A O 1
ATOM 890 N N . GLU A 1 119 ? 3.392 2.008 14.533 1.00 91.44 119 GLU A N 1
ATOM 891 C CA . GLU A 1 119 ? 3.073 2.723 15.774 1.00 91.44 119 GLU A CA 1
ATOM 892 C C . GLU A 1 119 ? 3.820 4.064 15.960 1.00 91.44 119 GLU A C 1
ATOM 894 O O . GLU A 1 119 ? 3.175 5.059 16.299 1.00 91.44 119 GLU A O 1
ATOM 899 N N . PRO A 1 120 ? 5.138 4.184 15.705 1.00 93.44 120 PRO A N 1
ATOM 900 C CA . PRO A 1 120 ? 5.784 5.496 15.703 1.00 93.44 120 PRO A CA 1
ATOM 901 C C . PRO A 1 120 ? 5.293 6.386 14.549 1.00 93.44 120 PRO A C 1
ATOM 903 O O . PRO A 1 120 ? 5.172 7.597 14.722 1.00 93.44 120 PRO A O 1
ATOM 906 N N . MET A 1 121 ? 4.926 5.809 13.399 1.00 93.75 121 MET A N 1
ATOM 907 C CA . MET A 1 121 ? 4.477 6.564 12.220 1.00 93.75 121 MET A CA 1
ATOM 908 C C . MET A 1 121 ? 3.100 7.215 12.406 1.00 93.75 121 MET A C 1
ATOM 910 O O . MET A 1 121 ? 2.804 8.218 11.757 1.00 93.75 121 MET A O 1
ATOM 914 N N . THR A 1 122 ? 2.259 6.706 13.315 1.00 92.44 122 THR A N 1
ATOM 915 C CA . THR A 1 122 ? 0.998 7.384 13.663 1.00 92.44 122 THR A CA 1
ATOM 916 C C . THR A 1 122 ? 1.212 8.690 14.420 1.00 92.44 122 THR A C 1
ATOM 918 O O . THR A 1 122 ? 0.291 9.492 14.481 1.00 92.44 122 THR A O 1
ATOM 921 N N . ASN A 1 123 ? 2.407 8.919 14.971 1.00 92.38 123 ASN A N 1
ATOM 922 C CA . ASN A 1 123 ? 2.782 10.153 15.664 1.00 92.38 123 ASN A CA 1
ATOM 923 C C . ASN A 1 123 ? 3.766 11.004 14.841 1.00 92.38 123 ASN A C 1
ATOM 925 O O . ASN A 1 123 ? 4.427 11.887 15.386 1.00 92.38 123 ASN A O 1
ATOM 929 N N . ASP A 1 124 ? 3.888 10.740 13.537 1.00 94.44 124 ASP A N 1
ATOM 930 C CA . ASP A 1 124 ? 4.766 11.507 12.655 1.00 94.44 124 ASP A CA 1
ATOM 931 C C . ASP A 1 124 ? 4.345 12.990 12.611 1.00 94.44 124 ASP A C 1
ATOM 933 O O . ASP A 1 124 ? 3.144 13.286 12.545 1.00 94.44 124 ASP A O 1
ATOM 937 N N . PRO A 1 125 ? 5.293 13.947 12.597 1.00 92.38 125 PRO A N 1
ATOM 938 C CA . PRO A 1 125 ? 4.958 15.366 12.474 1.00 92.38 125 PRO A CA 1
ATOM 939 C C . PRO A 1 125 ? 4.172 15.683 11.193 1.00 92.38 125 PRO A C 1
ATOM 941 O O . PRO A 1 125 ? 3.395 16.636 11.162 1.00 92.38 125 PRO A O 1
ATOM 944 N N . VAL A 1 126 ? 4.326 14.878 10.138 1.00 96.00 126 VAL A N 1
ATOM 945 C CA . VAL A 1 126 ? 3.684 15.097 8.844 1.00 96.00 126 VAL A CA 1
ATOM 946 C C . VAL A 1 126 ? 2.322 14.405 8.769 1.00 96.00 126 VAL A C 1
ATOM 948 O O . VAL A 1 126 ? 2.196 13.183 8.857 1.00 96.00 126 VAL A O 1
ATOM 951 N N . ASN A 1 127 ? 1.284 15.203 8.527 1.00 94.56 127 ASN A N 1
ATOM 952 C CA . ASN A 1 127 ? -0.117 14.780 8.557 1.00 94.56 127 ASN A CA 1
ATOM 953 C C . ASN A 1 127 ? -0.477 13.639 7.588 1.00 94.56 127 ASN A C 1
ATOM 955 O O . ASN A 1 127 ? -1.193 12.714 7.971 1.00 94.56 127 ASN A O 1
ATOM 959 N N . TYR A 1 128 ? 0.029 13.651 6.353 1.00 94.81 128 TYR A N 1
ATOM 960 C CA . TYR A 1 128 ? -0.257 12.591 5.386 1.00 94.81 128 TYR A CA 1
ATOM 961 C C . TYR A 1 128 ? 0.475 11.289 5.722 1.00 94.81 128 TYR A C 1
ATOM 963 O O . TYR A 1 128 ? -0.040 10.218 5.418 1.00 94.81 128 TYR A O 1
ATOM 971 N N . VAL A 1 129 ? 1.628 11.341 6.403 1.00 96.06 129 VAL A N 1
ATOM 972 C CA . VAL A 1 129 ? 2.295 10.131 6.915 1.00 96.06 129 VAL A CA 1
ATOM 973 C C . VAL A 1 129 ? 1.434 9.490 7.999 1.00 96.06 129 VAL A C 1
ATOM 975 O O . VAL A 1 129 ? 1.165 8.291 7.909 1.00 96.06 129 VAL A O 1
ATOM 978 N N . ARG A 1 130 ? 0.903 10.293 8.938 1.00 95.62 130 ARG A N 1
ATOM 979 C CA . ARG A 1 130 ? -0.072 9.814 9.933 1.00 95.62 130 ARG A CA 1
ATOM 980 C C . ARG A 1 130 ? -1.285 9.183 9.253 1.00 95.62 130 ARG A C 1
ATOM 982 O O . ARG A 1 130 ? -1.637 8.053 9.572 1.00 95.62 130 ARG A O 1
ATOM 989 N N . GLN A 1 131 ? -1.870 9.851 8.256 1.00 95.50 131 GLN A N 1
ATOM 990 C CA . GLN A 1 131 ? -2.976 9.304 7.460 1.00 95.50 131 GLN A CA 1
ATOM 991 C C . GLN A 1 131 ? -2.629 7.921 6.879 1.00 95.50 131 GLN A C 1
ATOM 993 O O . GLN A 1 131 ? -3.401 6.977 7.039 1.00 95.50 131 GLN A O 1
ATOM 998 N N . GLY A 1 132 ? -1.469 7.787 6.228 1.00 95.38 132 GLY A N 1
ATOM 999 C CA . GLY A 1 132 ? -1.012 6.523 5.647 1.00 95.38 132 GLY A CA 1
ATOM 1000 C C . GLY A 1 132 ? -0.819 5.422 6.690 1.00 95.38 132 GLY A C 1
ATOM 1001 O O . GLY A 1 132 ? -1.237 4.291 6.459 1.00 95.38 132 GLY A O 1
ATOM 1002 N N . ALA A 1 133 ? -0.257 5.753 7.854 1.00 96.19 133 ALA A N 1
ATOM 1003 C CA . ALA A 1 133 ? -0.058 4.810 8.951 1.00 96.19 133 ALA A CA 1
ATOM 1004 C C . ALA A 1 133 ? -1.384 4.324 9.566 1.00 96.19 133 ALA A C 1
ATOM 1006 O O . ALA A 1 133 ? -1.535 3.138 9.869 1.00 96.19 133 ALA A O 1
ATOM 1007 N N . LEU A 1 134 ? -2.378 5.208 9.703 1.00 96.06 134 LEU A N 1
ATOM 1008 C CA . LEU A 1 134 ? -3.711 4.842 10.195 1.00 96.06 134 LEU A CA 1
ATOM 1009 C C . LEU A 1 134 ? -4.437 3.913 9.210 1.00 96.06 134 LEU A C 1
ATOM 1011 O O . LEU A 1 134 ? -4.992 2.895 9.615 1.00 96.06 134 LEU A O 1
ATOM 1015 N N . VAL A 1 135 ? -4.367 4.201 7.909 1.00 96.25 135 VAL A N 1
ATOM 1016 C CA . VAL A 1 135 ? -4.957 3.332 6.878 1.00 96.25 135 VAL A CA 1
ATOM 1017 C C . VAL A 1 135 ? -4.231 1.986 6.801 1.00 96.25 135 VAL A C 1
ATOM 1019 O O . VAL A 1 135 ? -4.874 0.940 6.757 1.00 96.25 135 VAL A O 1
ATOM 1022 N N . ALA A 1 136 ? -2.897 1.989 6.836 1.00 96.06 136 ALA A N 1
ATOM 1023 C CA . ALA A 1 136 ? -2.096 0.769 6.810 1.00 96.06 136 ALA A CA 1
ATOM 1024 C C . ALA A 1 136 ? -2.354 -0.123 8.032 1.00 96.06 136 ALA A C 1
ATOM 1026 O O . ALA A 1 136 ? -2.511 -1.333 7.885 1.00 96.06 136 ALA A O 1
ATOM 1027 N N . SER A 1 137 ? -2.457 0.464 9.228 1.00 95.06 137 SER A N 1
ATOM 1028 C CA . SER A 1 137 ? -2.784 -0.293 10.443 1.00 95.06 137 SER A CA 1
ATOM 1029 C C . SER A 1 137 ? -4.170 -0.932 10.358 1.00 95.06 137 SER A C 1
ATOM 1031 O O . SER A 1 137 ? -4.310 -2.096 10.727 1.00 95.06 137 SER A O 1
ATOM 1033 N N . ALA A 1 138 ? -5.166 -0.248 9.787 1.00 94.81 138 ALA A N 1
ATOM 1034 C CA . ALA A 1 138 ? -6.490 -0.833 9.584 1.00 94.81 138 ALA A CA 1
ATOM 1035 C C . ALA A 1 138 ? -6.477 -2.006 8.593 1.00 94.81 138 ALA A C 1
ATOM 1037 O O . ALA A 1 138 ? -7.154 -3.003 8.831 1.00 94.81 138 ALA A O 1
ATOM 1038 N N . LEU A 1 139 ? -5.684 -1.925 7.518 1.00 94.69 139 LEU A N 1
ATOM 1039 C CA . LEU A 1 139 ? -5.524 -3.028 6.562 1.00 94.69 139 LEU A CA 1
ATOM 1040 C C . LEU A 1 139 ? -4.866 -4.258 7.198 1.00 94.69 139 LEU A C 1
ATOM 1042 O O . LEU A 1 139 ? -5.286 -5.382 6.938 1.00 94.69 139 LEU A O 1
ATOM 1046 N N . ILE A 1 140 ? -3.863 -4.069 8.057 1.00 93.69 140 ILE A N 1
ATOM 1047 C CA . ILE A 1 140 ? -3.179 -5.180 8.741 1.00 93.69 140 ILE A CA 1
ATOM 1048 C C . ILE A 1 140 ? -4.085 -5.826 9.796 1.00 93.69 140 ILE A C 1
ATOM 1050 O O . ILE A 1 140 ? -4.050 -7.041 9.990 1.00 93.69 140 ILE A O 1
ATOM 1054 N N . LEU A 1 141 ? -4.897 -5.014 10.478 1.00 92.50 141 LEU A N 1
ATOM 1055 C CA . LEU A 1 141 ? -5.765 -5.434 11.578 1.00 92.50 141 LEU A CA 1
ATOM 1056 C C . LEU A 1 141 ? -7.184 -5.828 11.136 1.00 92.50 141 LEU A C 1
ATOM 1058 O O . LEU A 1 141 ? -8.021 -6.137 11.987 1.00 92.50 141 LEU A O 1
ATOM 1062 N N . ILE A 1 142 ? -7.481 -5.832 9.834 1.00 92.19 142 ILE A N 1
ATOM 1063 C CA . ILE A 1 142 ? -8.797 -6.234 9.332 1.00 92.19 142 ILE A CA 1
ATOM 1064 C C . ILE A 1 142 ? -9.097 -7.691 9.724 1.00 92.19 142 ILE A C 1
ATOM 1066 O O . ILE A 1 142 ? -8.230 -8.559 9.643 1.00 92.19 142 ILE A O 1
ATOM 1070 N N . GLN A 1 143 ? -10.317 -7.945 10.209 1.00 88.94 143 GLN A N 1
ATOM 1071 C CA . GLN A 1 143 ? -10.760 -9.222 10.802 1.00 88.94 143 GLN A CA 1
ATOM 1072 C C . GLN A 1 143 ? -9.963 -9.739 12.018 1.00 88.94 143 GLN A C 1
ATOM 1074 O O . GLN A 1 143 ? -10.294 -10.797 12.553 1.00 88.94 143 GLN A O 1
ATOM 1079 N N . GLN A 1 144 ? -8.970 -9.001 12.518 1.00 86.81 144 GLN A N 1
ATOM 1080 C CA . GLN A 1 144 ? -8.233 -9.395 13.716 1.00 86.81 144 GLN A CA 1
ATOM 1081 C C . GLN A 1 144 ? -9.006 -9.023 14.987 1.00 86.81 144 GLN A C 1
ATOM 1083 O O . GLN A 1 144 ? -9.684 -7.993 15.061 1.00 86.81 144 GLN A O 1
ATOM 1088 N N . THR A 1 145 ? -8.899 -9.876 16.005 1.00 85.38 145 THR A N 1
ATOM 1089 C CA . THR A 1 145 ? -9.543 -9.685 17.311 1.00 85.38 145 THR A CA 1
ATOM 1090 C C . THR A 1 145 ? -8.501 -9.348 18.371 1.00 85.38 145 THR A C 1
ATOM 1092 O O . THR A 1 145 ? -7.301 -9.526 18.167 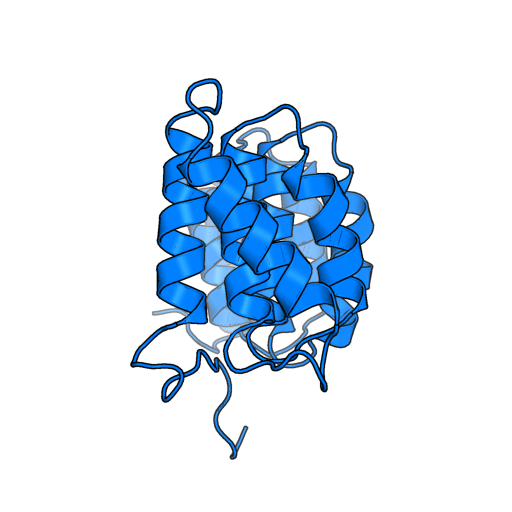1.00 85.38 145 THR A O 1
ATOM 1095 N N . GLU A 1 146 ? -8.946 -8.887 19.536 1.00 83.31 146 GLU A N 1
ATOM 1096 C CA . GLU A 1 146 ? -8.049 -8.571 20.656 1.00 83.31 146 GLU A CA 1
ATOM 1097 C C . GLU A 1 146 ? -7.272 -9.797 21.160 1.00 83.31 146 GLU A C 1
ATOM 1099 O O . GLU A 1 146 ? -6.150 -9.661 21.647 1.00 83.31 146 GLU A O 1
ATOM 1104 N N . HIS A 1 147 ? -7.828 -11.000 20.977 1.00 79.44 147 HIS A N 1
ATOM 1105 C CA . HIS A 1 147 ? -7.155 -12.253 21.313 1.00 79.44 147 HIS A CA 1
ATOM 1106 C C . HIS A 1 147 ? -5.993 -12.574 20.367 1.00 79.44 147 HIS A C 1
ATOM 1108 O O . HIS A 1 147 ? -4.970 -13.088 20.818 1.00 79.44 147 HIS A O 1
ATOM 1114 N N . THR A 1 148 ? -6.122 -12.278 19.069 1.00 78.94 148 THR A N 1
ATOM 1115 C CA . THR A 1 148 ? -5.045 -12.526 18.096 1.00 78.94 148 THR A CA 1
ATOM 1116 C C . THR A 1 148 ? -3.986 -11.428 18.143 1.00 78.94 148 THR A C 1
ATOM 1118 O O . THR A 1 148 ? -2.787 -11.707 18.069 1.00 78.94 148 THR A O 1
ATOM 1121 N N . CYS A 1 149 ? -4.407 -10.176 18.340 1.00 78.62 149 CYS A N 1
ATOM 1122 C CA . CYS A 1 149 ? -3.512 -9.043 18.510 1.00 78.62 149 CYS A CA 1
ATOM 1123 C C . CYS A 1 149 ? -4.091 -8.019 19.495 1.00 78.62 149 CYS A C 1
ATOM 1125 O O . CYS A 1 149 ? -5.024 -7.281 19.180 1.00 78.62 149 CYS A O 1
ATOM 1127 N N . SER A 1 150 ? -3.469 -7.895 20.671 1.00 82.69 150 SER A N 1
ATOM 1128 C CA . SER A 1 150 ? -3.894 -6.950 21.717 1.00 82.69 150 SER A CA 1
ATOM 1129 C C . SER A 1 150 ? -3.841 -5.481 21.280 1.00 82.69 150 SER A C 1
ATOM 1131 O O . SER A 1 150 ? -4.526 -4.635 21.849 1.00 82.69 150 SER A O 1
ATOM 1133 N N . LYS A 1 151 ? -3.066 -5.160 20.235 1.00 85.62 151 LYS A N 1
ATOM 1134 C CA . LYS A 1 151 ? -2.958 -3.797 19.697 1.00 85.62 151 LYS A CA 1
ATOM 1135 C C . LYS A 1 151 ? -4.217 -3.329 18.962 1.00 85.62 151 LYS A C 1
ATOM 1137 O O . LYS A 1 151 ? -4.360 -2.129 18.756 1.00 85.62 151 LYS A O 1
ATOM 1142 N N . VAL A 1 152 ? -5.141 -4.227 18.613 1.00 88.25 152 VAL A N 1
ATOM 1143 C CA . VAL A 1 152 ? -6.400 -3.870 17.936 1.00 88.25 152 VAL A CA 1
ATOM 1144 C C . VAL A 1 152 ? -7.209 -2.848 18.741 1.00 88.25 152 VAL A C 1
ATOM 1146 O O . VAL A 1 152 ? -7.654 -1.851 18.171 1.00 88.25 152 VAL A O 1
ATOM 1149 N N . ALA A 1 153 ? -7.359 -3.058 20.053 1.00 89.56 153 ALA A N 1
ATOM 1150 C CA . ALA A 1 153 ? -8.066 -2.126 20.935 1.00 89.56 153 ALA A CA 1
ATOM 1151 C C . ALA A 1 153 ? -7.391 -0.746 20.940 1.00 89.56 153 ALA A C 1
ATOM 1153 O O . ALA A 1 153 ? -8.037 0.273 20.701 1.00 89.56 153 ALA A O 1
ATOM 1154 N N . LYS A 1 154 ? -6.058 -0.730 21.077 1.00 91.62 154 LYS A N 1
ATOM 1155 C CA . LYS A 1 154 ? -5.254 0.497 21.077 1.00 91.62 154 LYS A CA 1
ATOM 1156 C C . LYS A 1 154 ? -5.413 1.302 19.784 1.00 91.62 154 LYS A C 1
ATOM 1158 O O . LYS A 1 154 ? -5.600 2.512 19.840 1.00 91.62 154 LYS A O 1
ATOM 1163 N N . PHE A 1 155 ? -5.360 0.660 18.614 1.00 92.25 155 PHE A N 1
ATOM 1164 C CA . PHE A 1 155 ? -5.539 1.368 17.339 1.00 92.25 155 PHE A CA 1
ATOM 1165 C C . PHE A 1 155 ? -6.968 1.888 17.153 1.00 92.25 155 PHE A C 1
ATOM 1167 O O . PHE A 1 155 ? -7.137 2.998 16.656 1.00 92.25 155 PHE A O 1
ATOM 1174 N N . ARG A 1 156 ? -7.990 1.154 17.615 1.00 91.62 156 ARG A N 1
ATOM 1175 C CA . ARG A 1 156 ? -9.379 1.645 17.611 1.00 91.62 156 ARG A CA 1
ATOM 1176 C C . ARG A 1 156 ? -9.553 2.893 18.478 1.00 91.62 156 ARG A C 1
ATOM 1178 O O . ARG A 1 156 ? -10.184 3.853 18.041 1.00 91.62 156 ARG A O 1
ATOM 1185 N N . GLU A 1 157 ? -8.953 2.913 19.665 1.00 93.75 157 GLU A N 1
ATOM 1186 C CA . GLU A 1 157 ? -8.935 4.105 20.519 1.00 93.75 157 GLU A CA 1
ATOM 1187 C C . GLU A 1 157 ? -8.213 5.277 19.844 1.00 93.75 157 GLU A C 1
ATOM 1189 O O . GLU A 1 157 ? -8.703 6.405 19.885 1.00 93.75 157 GLU A O 1
ATOM 1194 N N . ILE A 1 158 ? -7.084 5.018 19.173 1.00 93.44 158 ILE A N 1
ATOM 1195 C CA . ILE A 1 158 ? -6.351 6.038 18.410 1.00 93.44 158 ILE A CA 1
ATOM 1196 C C . ILE A 1 158 ? -7.233 6.623 17.300 1.00 93.44 158 ILE A C 1
ATOM 1198 O O . ILE A 1 158 ? -7.298 7.846 17.175 1.00 93.44 158 ILE A O 1
ATOM 1202 N N . TYR A 1 159 ? -7.942 5.793 16.527 1.00 94.31 159 TYR A N 1
ATOM 1203 C CA . TYR A 1 159 ? -8.839 6.275 15.470 1.00 94.31 159 TYR A CA 1
ATOM 1204 C C . TYR A 1 159 ? -9.927 7.187 16.042 1.00 94.31 159 TYR A C 1
ATOM 1206 O O . TYR A 1 159 ? -10.085 8.316 15.576 1.00 94.31 159 TYR A O 1
ATOM 1214 N N . ALA A 1 160 ? -10.619 6.748 17.096 1.00 94.44 160 ALA A N 1
ATOM 1215 C CA . ALA A 1 160 ? -11.658 7.542 17.747 1.00 94.44 160 ALA A CA 1
ATOM 1216 C C . ALA A 1 160 ? -11.111 8.864 18.309 1.00 94.44 160 ALA A C 1
ATOM 1218 O O . ALA A 1 160 ? -11.715 9.922 18.112 1.00 94.44 160 ALA A O 1
ATOM 1219 N N . LYS A 1 161 ? -9.935 8.823 18.950 1.00 94.62 161 LYS A N 1
ATOM 1220 C CA . LYS A 1 161 ? -9.272 10.005 19.504 1.00 94.62 161 LYS A CA 1
ATOM 1221 C C . LYS A 1 161 ? -8.966 11.031 18.416 1.00 94.62 161 LYS A C 1
ATOM 1223 O O . LYS A 1 161 ? -9.398 12.172 18.547 1.00 94.62 161 LYS A O 1
ATOM 1228 N N . VAL A 1 162 ? -8.293 10.626 17.336 1.00 92.88 162 VAL A N 1
ATOM 1229 C CA . VAL A 1 162 ? -7.910 11.524 16.228 1.00 92.88 162 VAL A CA 1
ATOM 1230 C C . VAL A 1 162 ? -9.140 12.142 15.560 1.00 92.88 162 VAL A C 1
ATOM 1232 O O . VAL A 1 162 ? -9.128 13.326 15.233 1.00 92.88 162 VAL A O 1
ATOM 1235 N N . ILE A 1 163 ? -10.225 11.377 15.395 1.00 93.06 163 ILE A N 1
ATOM 1236 C CA . ILE A 1 163 ? -11.485 11.887 14.829 1.00 93.06 163 ILE A CA 1
ATOM 1237 C C . ILE A 1 163 ? -12.114 12.947 15.746 1.00 93.06 163 ILE A C 1
ATOM 1239 O O . ILE A 1 163 ? -12.587 13.976 15.260 1.00 93.06 163 ILE A O 1
ATOM 1243 N N . SER A 1 164 ? -12.121 12.702 17.060 1.00 94.12 164 SER A N 1
ATOM 1244 C CA . SER A 1 164 ? -12.741 13.592 18.051 1.00 94.12 164 SER A CA 1
ATOM 1245 C C . SER A 1 164 ? -11.936 14.862 18.342 1.00 94.12 164 SER A C 1
ATOM 1247 O O . SER A 1 164 ? -12.517 15.897 18.671 1.00 94.12 164 SER A O 1
ATOM 1249 N N . ASP A 1 165 ? -10.608 14.804 18.217 1.00 93.75 165 ASP A N 1
ATOM 1250 C CA . ASP A 1 165 ? -9.725 15.909 18.575 1.00 93.75 165 ASP A CA 1
ATOM 1251 C C . ASP A 1 165 ? -9.879 17.066 17.585 1.00 93.75 165 ASP A C 1
ATOM 1253 O O . ASP A 1 165 ? -9.626 16.932 1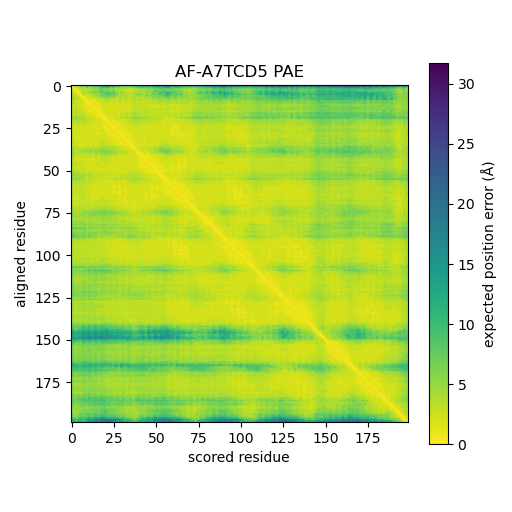6.391 1.00 93.75 165 ASP A O 1
ATOM 1257 N N . LYS A 1 166 ? -10.273 18.249 18.059 1.00 90.25 166 LYS A N 1
ATOM 1258 C CA . LYS A 1 166 ? -10.450 19.426 17.200 1.00 90.25 166 LYS A CA 1
ATOM 1259 C C . LYS A 1 166 ? -9.124 19.963 16.647 1.00 90.25 166 LYS A C 1
ATOM 1261 O O . LYS A 1 166 ? -9.150 20.560 15.573 1.00 90.25 166 LYS A O 1
ATOM 1266 N N . HIS A 1 167 ? -8.010 19.733 17.338 1.00 90.44 167 HIS A N 1
ATOM 1267 C CA . HIS A 1 167 ? -6.688 20.262 16.998 1.00 90.44 167 HIS A CA 1
ATOM 1268 C C . HIS A 1 167 ? -5.929 19.417 15.974 1.00 90.44 167 HIS A C 1
ATOM 1270 O O . HIS A 1 167 ? -4.912 19.869 15.455 1.00 90.44 167 HIS A O 1
ATOM 1276 N N . GLU A 1 168 ? -6.429 18.224 15.651 1.00 90.50 168 GLU A N 1
ATOM 1277 C CA . GLU A 1 168 ? -5.827 17.377 14.626 1.00 90.50 168 GLU A CA 1
ATOM 1278 C C . GLU A 1 168 ? -6.087 17.871 13.200 1.00 90.50 168 GLU A C 1
ATOM 1280 O O . GLU A 1 168 ? -7.146 18.426 12.874 1.00 90.50 168 GLU A O 1
ATOM 1285 N N . ASP A 1 169 ? -5.117 17.583 12.333 1.00 92.44 169 ASP A N 1
ATOM 1286 C CA . ASP A 1 169 ? -5.154 17.918 10.915 1.00 92.44 169 ASP A CA 1
ATOM 1287 C C . ASP A 1 169 ? -6.319 17.218 10.203 1.00 92.44 169 ASP A C 1
ATOM 1289 O O . ASP A 1 169 ? -6.561 16.021 10.376 1.00 92.44 169 ASP A O 1
ATOM 1293 N N . VAL A 1 170 ? -6.990 17.936 9.296 1.00 93.75 170 VAL A N 1
ATOM 1294 C CA . VAL A 1 170 ? -8.108 17.395 8.494 1.00 93.75 170 VAL A CA 1
ATOM 1295 C C . VAL A 1 170 ? -7.690 16.135 7.724 1.00 93.75 170 VAL A C 1
ATOM 1297 O O . VAL A 1 170 ? -8.462 15.183 7.619 1.00 93.75 170 VAL A O 1
ATOM 1300 N N . MET A 1 171 ? -6.448 16.098 7.234 1.00 91.38 171 MET A N 1
ATOM 1301 C CA . MET A 1 171 ? -5.909 14.950 6.501 1.00 91.38 171 MET A CA 1
ATOM 1302 C C . MET A 1 171 ? -5.733 13.711 7.395 1.00 91.38 171 MET A C 1
ATOM 1304 O O . MET A 1 171 ? -6.067 12.598 6.989 1.00 91.38 171 MET A O 1
ATOM 1308 N N . ALA A 1 172 ? -5.254 13.894 8.631 1.00 90.75 172 ALA A N 1
ATOM 1309 C CA . ALA A 1 172 ? -5.101 12.802 9.590 1.00 90.75 172 ALA A CA 1
ATOM 1310 C C . ALA A 1 172 ? -6.472 12.261 10.028 1.00 90.75 172 ALA A C 1
ATOM 1312 O O . ALA A 1 172 ? -6.676 11.046 10.049 1.00 90.75 172 ALA A O 1
ATOM 1313 N N . LYS A 1 173 ? -7.447 13.153 10.257 1.00 94.38 173 LYS A N 1
ATOM 1314 C CA . LYS A 1 173 ? -8.849 12.787 10.528 1.00 94.38 173 LYS A CA 1
ATOM 1315 C C . LYS A 1 173 ? -9.470 11.981 9.404 1.00 94.38 173 LYS A C 1
ATOM 1317 O O . LYS A 1 173 ? -10.129 10.981 9.663 1.00 94.38 173 LYS A O 1
ATOM 1322 N N . PHE A 1 174 ? -9.238 12.386 8.157 1.00 95.00 174 PHE A N 1
ATOM 1323 C CA . PHE A 1 174 ? -9.709 11.633 7.001 1.00 95.00 174 PHE A CA 1
ATOM 1324 C C . PHE A 1 174 ? -9.151 10.201 7.002 1.00 95.00 174 PHE A C 1
ATOM 1326 O O . PHE A 1 174 ? -9.905 9.247 6.815 1.00 95.00 174 PHE A O 1
ATOM 1333 N N . GLY A 1 175 ? -7.855 10.042 7.293 1.00 94.31 175 GLY A N 1
ATOM 1334 C CA . GLY A 1 175 ? -7.224 8.730 7.456 1.00 94.31 175 GLY A CA 1
ATOM 1335 C C . GLY A 1 175 ? -7.833 7.900 8.583 1.00 94.31 175 GLY A C 1
ATOM 1336 O O . GLY A 1 175 ? -8.111 6.725 8.375 1.00 94.31 175 GLY A O 1
ATOM 1337 N N . ALA A 1 176 ? -8.090 8.507 9.744 1.00 94.88 176 ALA A N 1
ATOM 1338 C CA . ALA A 1 176 ? -8.702 7.839 10.893 1.00 94.88 176 ALA A CA 1
ATOM 1339 C C . ALA A 1 176 ? -10.138 7.366 10.604 1.00 94.88 176 ALA A C 1
ATOM 1341 O O . ALA A 1 176 ? -10.485 6.224 10.897 1.00 94.88 176 ALA A O 1
ATOM 1342 N N . THR A 1 177 ? -10.961 8.206 9.971 1.00 95.25 177 THR A N 1
ATOM 1343 C CA . THR A 1 177 ? -12.330 7.840 9.575 1.00 95.25 177 THR A CA 1
ATOM 1344 C C . THR A 1 177 ? -12.328 6.696 8.564 1.00 95.25 177 THR A C 1
ATOM 1346 O O . THR A 1 177 ? -13.113 5.755 8.679 1.00 95.25 177 THR A O 1
ATOM 1349 N N . LEU A 1 178 ? -11.415 6.740 7.589 1.00 95.44 178 LEU A N 1
ATOM 1350 C CA . LEU A 1 178 ? -11.270 5.682 6.594 1.00 95.44 178 LEU A CA 1
ATOM 1351 C C . LEU A 1 178 ? -10.762 4.379 7.229 1.00 95.44 178 LEU A C 1
ATOM 1353 O O . LEU A 1 178 ? -11.285 3.310 6.929 1.00 95.44 178 LEU A O 1
ATOM 1357 N N . ALA A 1 179 ? -9.804 4.468 8.152 1.00 95.12 179 ALA A N 1
ATOM 1358 C CA . ALA A 1 179 ? -9.298 3.340 8.928 1.00 95.12 179 ALA A CA 1
ATOM 1359 C C . ALA A 1 179 ? -10.411 2.655 9.742 1.00 95.12 179 ALA A C 1
ATOM 1361 O O . ALA A 1 179 ? -10.527 1.428 9.713 1.00 95.12 179 ALA A O 1
ATOM 1362 N N . GLN A 1 180 ? -11.289 3.435 10.384 1.00 93.62 180 GLN A N 1
ATOM 1363 C CA . GLN A 1 180 ? -12.462 2.908 11.086 1.00 93.62 180 GLN A CA 1
ATOM 1364 C C . GLN A 1 180 ? -13.430 2.189 10.129 1.00 93.62 180 GLN A C 1
ATOM 1366 O O . GLN A 1 180 ? -13.943 1.118 10.445 1.00 93.62 180 GLN A O 1
ATOM 1371 N N . GLY A 1 181 ? -13.649 2.741 8.933 1.00 94.25 181 GLY A N 1
ATOM 1372 C CA . GLY A 1 181 ? -14.469 2.099 7.905 1.00 94.25 181 GLY A CA 1
ATOM 1373 C C . GLY A 1 181 ? -13.878 0.778 7.397 1.00 94.25 181 GLY A C 1
ATOM 1374 O O . GLY A 1 181 ? -14.616 -0.185 7.201 1.00 94.25 181 GLY A O 1
ATOM 1375 N N . ILE A 1 182 ? -12.554 0.709 7.221 1.00 94.25 182 ILE A N 1
ATOM 1376 C CA . ILE A 1 182 ? -11.853 -0.510 6.787 1.00 94.25 182 ILE A CA 1
ATOM 1377 C C . ILE A 1 182 ? -11.940 -1.603 7.855 1.00 94.25 182 ILE A C 1
ATOM 1379 O O . ILE A 1 182 ? -12.268 -2.744 7.536 1.00 94.25 182 ILE A O 1
ATOM 1383 N N . ILE A 1 183 ? -11.657 -1.281 9.121 1.00 91.62 183 ILE A N 1
ATOM 1384 C CA . ILE A 1 183 ? -11.574 -2.300 10.177 1.00 91.62 183 ILE A CA 1
ATOM 1385 C C . ILE A 1 183 ? -12.940 -2.919 10.517 1.00 91.62 183 ILE A C 1
ATOM 1387 O O . ILE A 1 183 ? -13.007 -4.060 10.977 1.00 91.62 183 ILE A O 1
ATOM 1391 N N . ASP A 1 184 ? -14.029 -2.183 10.279 1.00 92.75 184 ASP A N 1
ATOM 1392 C CA . ASP A 1 184 ? -15.411 -2.637 10.470 1.00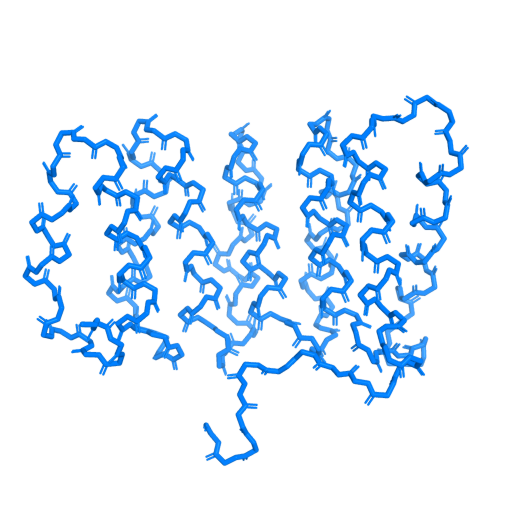 92.75 184 ASP A CA 1
ATOM 1393 C C . ASP A 1 184 ? -16.127 -2.943 9.134 1.00 92.75 184 ASP A C 1
ATOM 1395 O O . ASP A 1 184 ? -17.353 -3.093 9.094 1.00 92.75 184 ASP A O 1
ATOM 1399 N N . ALA A 1 185 ? -15.373 -3.084 8.036 1.00 92.88 185 ALA A N 1
ATOM 1400 C CA . ALA A 1 185 ? -15.918 -3.314 6.702 1.00 92.88 185 ALA A CA 1
ATOM 1401 C C . ALA A 1 185 ? -16.871 -4.522 6.667 1.00 92.88 185 ALA A C 1
ATOM 1403 O O . ALA A 1 185 ? -16.577 -5.598 7.194 1.00 92.88 185 ALA A O 1
ATOM 1404 N N . GLY A 1 186 ? -18.046 -4.335 6.053 1.00 91.31 186 GLY A N 1
ATOM 1405 C CA . GLY A 1 186 ? -19.081 -5.370 5.925 1.00 91.31 186 GLY A CA 1
ATOM 1406 C C . GLY A 1 186 ? -19.564 -5.952 7.259 1.00 91.31 186 GLY A C 1
ATOM 1407 O O . GLY A 1 186 ? -19.936 -7.123 7.307 1.00 91.31 186 GLY A O 1
ATOM 1408 N N . GLY A 1 187 ? -19.497 -5.184 8.354 1.00 91.12 187 GLY A N 1
ATOM 1409 C CA . GLY A 1 187 ? -19.807 -5.688 9.694 1.00 91.12 187 GLY A CA 1
ATOM 1410 C C . GLY A 1 187 ? -18.784 -6.713 10.185 1.00 91.12 187 GLY A C 1
ATOM 1411 O O . GLY A 1 187 ? -19.147 -7.636 10.905 1.00 91.12 187 GLY A O 1
ATOM 1412 N N . ARG A 1 188 ? -17.520 -6.570 9.758 1.00 90.00 188 ARG A N 1
ATOM 1413 C CA . ARG A 1 188 ? -16.399 -7.503 9.991 1.00 90.00 188 ARG A CA 1
ATOM 1414 C C . ARG A 1 188 ? -16.521 -8.850 9.267 1.00 90.00 188 ARG A C 1
ATOM 1416 O O . ARG A 1 188 ? -15.712 -9.743 9.500 1.00 90.00 188 ARG A O 1
ATOM 1423 N N . ASN A 1 189 ? -17.474 -8.987 8.343 1.00 90.69 189 ASN A N 1
ATOM 1424 C CA . ASN A 1 189 ? -17.652 -10.212 7.555 1.00 90.69 189 ASN A CA 1
ATOM 1425 C C . ASN A 1 189 ? -16.756 -10.273 6.310 1.00 90.69 189 ASN A C 1
ATOM 1427 O O . ASN A 1 189 ? -16.589 -11.345 5.734 1.00 90.69 189 ASN A O 1
ATOM 1431 N N . VAL A 1 190 ? -16.176 -9.144 5.890 1.00 91.69 190 VAL A N 1
ATOM 1432 C CA . VAL A 1 190 ? -15.285 -9.077 4.723 1.00 91.69 190 VAL A CA 1
ATOM 1433 C C . VAL A 1 190 ? -13.855 -8.755 5.142 1.00 91.69 190 VAL A C 1
ATOM 1435 O O . VAL A 1 190 ? -13.617 -8.141 6.181 1.00 91.69 190 VAL A O 1
ATOM 1438 N N . THR A 1 191 ? -12.902 -9.178 4.316 1.00 91.94 191 THR A N 1
ATOM 1439 C CA . THR A 1 191 ? -11.472 -8.919 4.492 1.00 91.94 191 THR A CA 1
ATOM 1440 C C . THR A 1 191 ? -10.839 -8.529 3.170 1.00 91.94 191 THR A C 1
ATOM 1442 O O . THR A 1 191 ? -11.418 -8.738 2.102 1.00 91.94 191 THR A O 1
ATOM 1445 N N . VAL A 1 192 ? -9.635 -7.978 3.247 1.00 89.38 192 VAL A N 1
ATOM 1446 C CA . VAL A 1 192 ? -8.788 -7.734 2.086 1.00 89.38 192 VAL A CA 1
ATOM 1447 C C . VAL A 1 192 ? -7.772 -8.865 2.021 1.00 89.38 192 VAL A C 1
ATOM 1449 O O . VAL A 1 192 ? -6.937 -9.002 2.909 1.00 89.38 192 VAL A O 1
ATOM 1452 N N . SER A 1 193 ? -7.835 -9.663 0.958 1.00 87.06 193 SER A N 1
ATOM 1453 C CA . SER A 1 193 ? -6.804 -10.646 0.631 1.00 87.06 193 SER A CA 1
ATOM 1454 C C . SER A 1 193 ? -6.375 -10.463 -0.816 1.00 87.06 193 SER A C 1
ATOM 1456 O O . SER A 1 193 ? -7.209 -10.458 -1.721 1.00 87.06 193 SER A O 1
ATOM 1458 N N . LEU A 1 194 ? -5.067 -10.328 -1.030 1.00 86.38 194 LEU A N 1
ATOM 1459 C CA . LEU A 1 194 ? -4.453 -10.292 -2.361 1.00 86.38 194 LEU A CA 1
ATOM 1460 C C . LEU A 1 194 ? -4.132 -11.696 -2.893 1.00 86.38 194 LEU A C 1
ATOM 1462 O O . LEU A 1 194 ? -3.741 -11.840 -4.049 1.00 86.38 194 LEU A O 1
ATOM 1466 N N . GLN A 1 195 ? -4.303 -12.729 -2.064 1.00 87.56 195 GLN A N 1
ATOM 1467 C CA . GLN A 1 195 ? -4.023 -14.114 -2.415 1.00 87.56 195 GLN A CA 1
ATOM 1468 C C . GLN A 1 195 ? -5.290 -14.968 -2.335 1.00 87.56 195 GLN A C 1
ATOM 1470 O O . GLN A 1 195 ? -6.086 -14.863 -1.395 1.00 87.56 195 GLN A O 1
ATOM 1475 N N . SER A 1 196 ? -5.469 -15.836 -3.330 1.00 87.25 196 SER A N 1
ATOM 1476 C CA . SER A 1 196 ? -6.482 -16.886 -3.281 1.00 87.25 196 SER A CA 1
ATOM 1477 C C . SER A 1 196 ? -6.005 -18.032 -2.382 1.00 87.25 196 SER A C 1
ATOM 1479 O O . SER A 1 196 ? -4.805 -18.239 -2.211 1.00 87.25 196 SER A O 1
ATOM 1481 N N . ARG A 1 197 ? -6.917 -18.858 -1.859 1.00 80.25 197 ARG A N 1
ATOM 1482 C CA . ARG A 1 197 ? -6.519 -20.067 -1.111 1.00 80.25 197 ARG A CA 1
ATOM 1483 C C . ARG A 1 197 ? -5.689 -21.049 -1.958 1.00 80.25 197 ARG A C 1
ATOM 1485 O O . ARG A 1 197 ? -4.975 -21.871 -1.397 1.00 80.25 197 ARG A O 1
ATOM 1492 N N . ALA A 1 198 ? -5.793 -20.971 -3.285 1.00 81.44 198 ALA A N 1
ATOM 1493 C CA . ALA A 1 198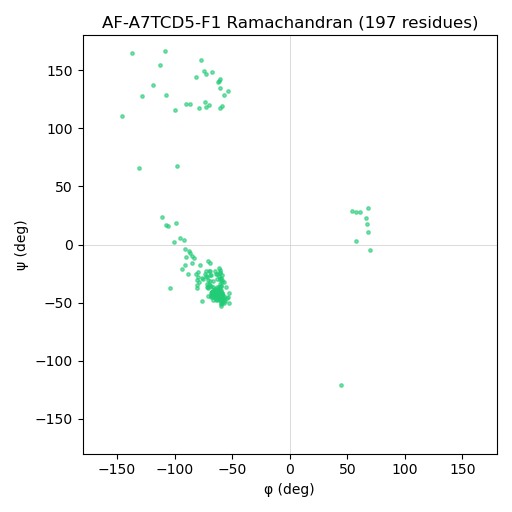 ? -5.063 -21.820 -4.222 1.00 81.44 198 ALA A CA 1
ATOM 1494 C C . ALA A 1 198 ? -3.669 -21.276 -4.598 1.00 81.44 198 ALA A C 1
ATOM 1496 O O . ALA A 1 198 ? -2.922 -21.983 -5.272 1.00 81.44 198 ALA A O 1
ATOM 1497 N N . GLY A 1 199 ? -3.310 -20.063 -4.151 1.00 70.50 199 GLY A N 1
ATOM 1498 C CA . GLY A 1 199 ? -2.056 -19.382 -4.501 1.00 70.50 199 GLY A CA 1
ATOM 1499 C C . GLY A 1 199 ? -2.241 -18.149 -5.373 1.00 70.50 199 GLY A C 1
ATOM 15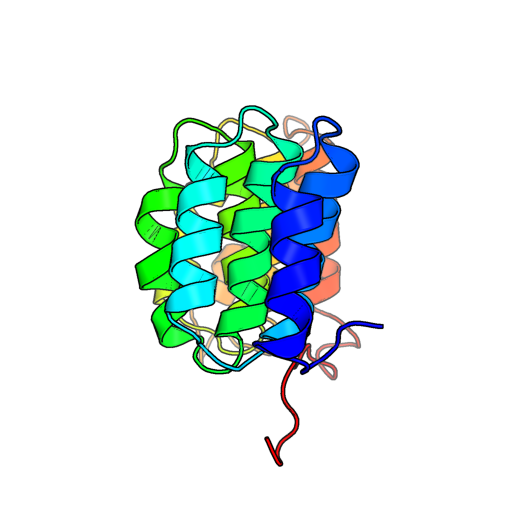00 O O . GLY A 1 199 ? -3.225 -18.104 -6.141 1.00 70.50 199 GLY A O 1
#